Protein AF-A0A4R8G142-F1 (afdb_monomer_lite)

Structure (mmCIF, N/CA/C/O backbone):
data_AF-A0A4R8G142-F1
#
_entry.id   AF-A0A4R8G142-F1
#
loop_
_atom_site.group_PDB
_atom_site.id
_atom_site.type_symbol
_atom_site.label_atom_id
_atom_site.label_alt_id
_atom_site.label_comp_id
_atom_site.label_asym_id
_atom_site.label_entity_id
_atom_site.label_seq_id
_atom_site.pdbx_PDB_ins_code
_atom_site.Cartn_x
_atom_site.Cartn_y
_atom_site.Cartn_z
_atom_site.occupancy
_atom_site.B_iso_or_equiv
_atom_site.auth_seq_id
_atom_site.auth_comp_id
_atom_site.auth_asym_id
_atom_site.auth_atom_id
_atom_site.pdbx_PDB_model_num
ATOM 1 N N . MET A 1 1 ? 11.083 -8.319 -4.537 1.00 69.38 1 MET A N 1
ATOM 2 C CA . MET A 1 1 ? 10.086 -9.040 -5.366 1.00 69.38 1 MET A CA 1
ATOM 3 C C . MET A 1 1 ? 9.162 -9.815 -4.436 1.00 69.38 1 MET A C 1
ATOM 5 O O . MET A 1 1 ? 9.667 -10.345 -3.455 1.00 69.38 1 MET A O 1
ATOM 9 N N . LEU A 1 2 ? 7.850 -9.867 -4.695 1.00 84.81 2 LEU A N 1
ATOM 10 C CA . LEU A 1 2 ? 6.887 -10.458 -3.750 1.00 84.81 2 LEU A CA 1
ATOM 11 C C . LEU A 1 2 ? 7.061 -11.973 -3.587 1.00 84.81 2 LEU A C 1
ATOM 13 O O . LEU A 1 2 ? 7.027 -12.722 -4.571 1.00 84.81 2 LEU A O 1
ATOM 17 N N . SER A 1 3 ? 7.145 -12.433 -2.340 1.00 88.25 3 SER A N 1
ATOM 18 C CA . SER A 1 3 ? 7.150 -13.858 -1.999 1.00 88.25 3 SER A CA 1
ATOM 19 C C . SER A 1 3 ? 5.847 -14.556 -2.420 1.00 88.25 3 SER A C 1
ATOM 21 O O . SER A 1 3 ? 4.801 -13.922 -2.583 1.00 88.25 3 SER A O 1
ATOM 23 N N . ARG A 1 4 ? 5.864 -15.893 -2.551 1.00 90.62 4 ARG A N 1
ATOM 24 C CA . ARG A 1 4 ? 4.637 -16.676 -2.825 1.00 90.62 4 ARG A CA 1
ATOM 25 C C . ARG A 1 4 ? 3.544 -16.424 -1.776 1.00 90.62 4 ARG A C 1
ATOM 27 O O . ARG A 1 4 ? 2.367 -16.394 -2.123 1.00 90.62 4 ARG A O 1
ATOM 34 N N . ALA A 1 5 ? 3.935 -16.212 -0.519 1.00 91.56 5 ALA A N 1
ATOM 35 C CA . ALA A 1 5 ? 3.016 -15.932 0.577 1.00 91.56 5 ALA A CA 1
ATOM 36 C C . ALA A 1 5 ? 2.388 -14.530 0.469 1.00 91.56 5 ALA A C 1
ATOM 38 O O . ALA A 1 5 ? 1.179 -14.399 0.642 1.00 91.56 5 ALA A O 1
ATOM 39 N N . GLU A 1 6 ? 3.157 -13.493 0.118 1.00 92.12 6 GLU A N 1
ATOM 40 C CA . GLU A 1 6 ? 2.606 -12.147 -0.129 1.00 92.12 6 GLU A CA 1
ATOM 41 C C . GLU A 1 6 ? 1.689 -12.140 -1.351 1.00 92.12 6 GLU A C 1
ATOM 43 O O . GLU A 1 6 ? 0.591 -11.592 -1.299 1.00 92.12 6 GLU A O 1
ATOM 48 N N . GLN A 1 7 ? 2.081 -12.817 -2.435 1.00 94.62 7 GLN A N 1
ATOM 49 C CA . GLN A 1 7 ? 1.240 -12.954 -3.625 1.00 94.62 7 GLN A CA 1
ATOM 50 C C . GLN A 1 7 ? -0.105 -13.633 -3.318 1.00 94.62 7 GLN A C 1
ATOM 52 O O . GLN A 1 7 ? -1.131 -13.215 -3.856 1.00 94.62 7 GLN A O 1
ATOM 57 N N . ALA A 1 8 ? -0.110 -14.643 -2.442 1.00 95.56 8 ALA A N 1
ATOM 58 C CA . ALA A 1 8 ? -1.332 -15.273 -1.947 1.00 95.56 8 ALA A CA 1
ATOM 59 C C . ALA A 1 8 ? -2.136 -14.337 -1.027 1.00 95.56 8 ALA A C 1
ATOM 61 O O . ALA A 1 8 ? -3.358 -14.286 -1.145 1.00 95.56 8 ALA A O 1
ATOM 62 N N . PHE A 1 9 ? -1.473 -13.563 -0.160 1.00 96.00 9 PHE A N 1
ATOM 63 C CA . PHE A 1 9 ? -2.122 -12.605 0.739 1.00 96.00 9 PHE A CA 1
ATOM 64 C C . PHE A 1 9 ? -2.827 -11.467 -0.015 1.00 96.00 9 PHE A C 1
ATOM 66 O O . PHE A 1 9 ? -4.000 -11.215 0.250 1.00 96.00 9 PHE A O 1
ATOM 73 N N . TYR A 1 10 ? -2.175 -10.827 -0.993 1.00 97.31 10 TYR A N 1
ATOM 74 C CA . TYR A 1 10 ? -2.801 -9.779 -1.815 1.00 97.31 10 TYR A CA 1
ATOM 75 C C . TYR A 1 10 ? -4.002 -10.303 -2.610 1.00 97.31 10 TYR A C 1
ATOM 77 O O . TYR A 1 10 ? -5.048 -9.659 -2.659 1.00 97.31 10 TYR A O 1
ATOM 85 N N . PHE A 1 11 ? -3.872 -11.495 -3.196 1.00 97.94 11 PHE A N 1
ATOM 86 C CA . PHE A 1 11 ? -4.966 -12.158 -3.902 1.00 97.94 11 PHE A CA 1
ATOM 87 C C . PHE A 1 11 ? -6.144 -12.485 -2.967 1.00 97.94 11 PHE A C 1
ATOM 89 O O . PHE A 1 11 ? -7.286 -12.162 -3.289 1.00 97.94 11 PHE A O 1
ATOM 96 N N . TRP A 1 12 ? -5.869 -13.059 -1.790 1.00 97.12 12 TRP A N 1
ATOM 97 C CA . TRP A 1 12 ? -6.876 -13.351 -0.766 1.00 97.12 12 TRP A CA 1
ATOM 98 C C . TRP A 1 12 ? -7.579 -12.081 -0.276 1.00 97.12 12 TRP A C 1
ATOM 100 O O . TRP A 1 12 ? -8.801 -12.046 -0.199 1.00 97.12 12 TRP A O 1
ATOM 110 N N . LEU A 1 13 ? -6.838 -11.005 -0.005 1.00 97.12 13 LEU A N 1
ATOM 111 C CA . LEU A 1 13 ? -7.411 -9.745 0.467 1.00 97.12 13 LEU A CA 1
ATOM 112 C C . LEU A 1 13 ? -8.390 -9.156 -0.568 1.00 97.12 13 LEU A C 1
ATOM 114 O O . LEU A 1 13 ? -9.490 -8.725 -0.228 1.00 97.12 13 LEU A O 1
ATOM 118 N N . ALA A 1 14 ? -8.035 -9.209 -1.851 1.00 98.12 14 ALA A N 1
ATOM 119 C CA . ALA A 1 14 ? -8.886 -8.716 -2.929 1.00 98.12 14 ALA A CA 1
ATOM 120 C C . ALA A 1 14 ? -10.066 -9.634 -3.311 1.00 98.12 14 ALA A C 1
ATOM 122 O O . ALA A 1 14 ? -10.991 -9.156 -3.970 1.00 98.12 14 ALA A O 1
ATOM 123 N N . ARG A 1 15 ? -10.043 -10.919 -2.925 1.00 98.25 15 ARG A N 1
ATOM 124 C CA . ARG A 1 15 ? -11.081 -11.914 -3.257 1.00 98.25 15 ARG A CA 1
ATOM 125 C C . ARG A 1 15 ? -12.012 -12.251 -2.087 1.00 98.25 15 ARG A C 1
ATOM 127 O O . ARG A 1 15 ? -13.217 -12.350 -2.272 1.00 98.25 15 ARG A O 1
ATOM 134 N N . ASP A 1 16 ? -11.449 -12.471 -0.901 1.00 97.31 16 ASP A N 1
ATOM 135 C CA . ASP A 1 16 ? -12.138 -13.001 0.283 1.00 97.31 16 ASP A CA 1
ATOM 136 C C . ASP A 1 16 ? -12.469 -11.919 1.332 1.00 97.31 16 ASP A C 1
ATOM 138 O O . ASP A 1 16 ? -13.326 -12.154 2.186 1.00 97.31 16 ASP A O 1
ATOM 142 N N . TRP A 1 17 ? -11.790 -10.761 1.311 1.00 96.56 17 TRP A N 1
ATOM 143 C CA . TRP A 1 17 ? -12.076 -9.632 2.215 1.00 96.56 17 TRP A CA 1
ATOM 144 C C . TRP A 1 17 ? -12.854 -8.502 1.530 1.00 96.56 17 TRP A C 1
ATOM 146 O O . TRP A 1 17 ? -13.814 -7.988 2.106 1.00 96.56 17 TRP A O 1
ATOM 156 N N . ALA A 1 18 ? -12.441 -8.097 0.324 1.00 97.06 18 ALA A N 1
ATOM 157 C CA . ALA A 1 18 ? -13.074 -7.005 -0.414 1.00 97.06 18 ALA A CA 1
ATOM 158 C C . ALA A 1 18 ? -14.548 -7.300 -0.741 1.00 97.06 18 ALA A C 1
ATOM 160 O O . ALA A 1 18 ? -14.879 -8.392 -1.208 1.00 97.06 18 ALA A O 1
ATOM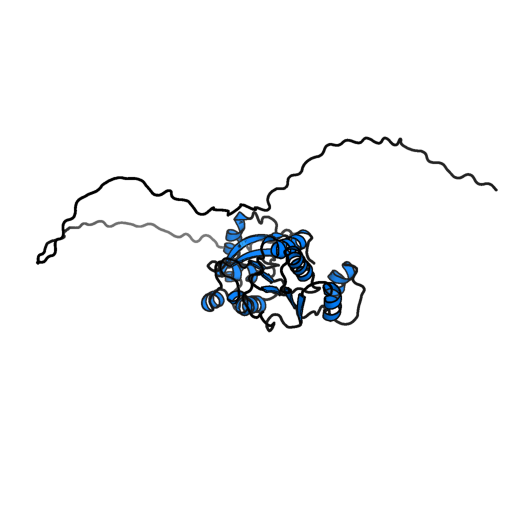 161 N N . ARG A 1 19 ? -15.423 -6.305 -0.563 1.00 95.75 19 ARG A N 1
ATOM 162 C CA . ARG A 1 19 ? -16.879 -6.399 -0.801 1.00 95.75 19 ARG A CA 1
ATOM 163 C C . ARG A 1 19 ? -17.356 -5.517 -1.966 1.00 95.75 19 ARG A C 1
ATOM 165 O O . ARG A 1 19 ? -18.540 -5.228 -2.074 1.00 95.75 19 ARG A O 1
ATOM 172 N N . ASP A 1 20 ? -16.406 -5.032 -2.766 1.00 95.12 20 ASP A N 1
ATOM 173 C CA . ASP A 1 20 ? -16.530 -3.933 -3.738 1.00 95.12 20 ASP A CA 1
ATOM 174 C C . ASP A 1 20 ? -17.175 -2.647 -3.183 1.00 95.12 20 ASP A C 1
ATOM 176 O O . ASP A 1 20 ? -17.783 -1.855 -3.907 1.00 95.12 20 ASP A O 1
ATOM 180 N N . ALA A 1 21 ? -17.021 -2.411 -1.878 1.00 95.00 21 ALA A N 1
ATOM 181 C CA . ALA A 1 21 ? -17.562 -1.236 -1.210 1.00 95.00 21 ALA A CA 1
ATOM 182 C C . ALA A 1 21 ? -16.746 0.018 -1.563 1.00 95.00 21 ALA A C 1
ATOM 184 O O . ALA A 1 21 ? -17.315 1.079 -1.826 1.00 95.00 21 ALA A O 1
ATOM 185 N N . GLY A 1 22 ? -15.419 -0.106 -1.668 1.00 95.06 22 GLY A N 1
ATOM 186 C CA . GLY A 1 22 ? -14.505 1.000 -1.980 1.00 95.06 22 GLY A CA 1
ATOM 187 C C . GLY A 1 22 ? -13.580 0.728 -3.166 1.00 95.06 22 GLY A C 1
ATOM 188 O O . GLY A 1 22 ? -13.772 -0.214 -3.935 1.00 95.06 22 GLY A O 1
ATOM 189 N N . ALA A 1 23 ? -12.571 1.579 -3.326 1.00 96.62 23 ALA A N 1
ATOM 190 C CA . ALA A 1 23 ? -11.453 1.354 -4.237 1.00 96.62 23 ALA A CA 1
ATOM 191 C C . ALA A 1 23 ? -10.412 0.396 -3.627 1.00 96.62 23 ALA A C 1
ATOM 193 O O . ALA A 1 23 ? -10.243 0.345 -2.405 1.00 96.62 23 ALA A O 1
ATOM 194 N N . ILE A 1 24 ? -9.667 -0.306 -4.485 1.00 97.75 24 ILE A N 1
ATOM 195 C CA . ILE A 1 24 ? -8.368 -0.889 -4.125 1.00 97.75 24 ILE A CA 1
ATOM 196 C C . ILE A 1 24 ? -7.280 0.004 -4.724 1.00 97.75 24 ILE A C 1
ATOM 198 O O . ILE A 1 24 ? -7.319 0.277 -5.925 1.00 97.75 24 ILE A O 1
ATOM 202 N N . VAL A 1 25 ? -6.334 0.443 -3.896 1.00 97.62 25 VAL A N 1
ATOM 203 C CA . VAL A 1 25 ? -5.223 1.329 -4.271 1.00 97.62 25 VAL A CA 1
ATOM 204 C C . VAL A 1 25 ? -3.895 0.684 -3.883 1.00 97.62 25 VAL A C 1
ATOM 206 O O . VAL A 1 25 ? -3.754 0.212 -2.756 1.00 97.62 25 VAL A O 1
ATOM 209 N N . ASP A 1 26 ? -2.935 0.687 -4.804 1.00 97.50 26 ASP A N 1
ATOM 210 C CA . ASP A 1 26 ? -1.629 0.039 -4.678 1.00 97.50 26 ASP A CA 1
ATOM 211 C C . ASP A 1 26 ? -0.501 1.048 -4.940 1.00 97.50 26 ASP A C 1
ATOM 213 O O . ASP A 1 26 ? -0.330 1.518 -6.064 1.00 97.50 26 ASP A O 1
ATOM 217 N N . LEU A 1 27 ? 0.221 1.433 -3.883 1.00 96.88 27 LEU A N 1
ATOM 218 C CA . LEU A 1 27 ? 1.197 2.525 -3.860 1.00 96.88 27 LEU A CA 1
ATOM 219 C C . LEU A 1 27 ? 2.636 1.988 -3.815 1.00 96.88 27 LEU A C 1
ATOM 221 O O . LEU A 1 27 ? 3.104 1.514 -2.775 1.00 96.88 27 LEU A O 1
ATOM 225 N N . GLY A 1 28 ? 3.361 2.135 -4.924 1.00 94.88 28 GLY A N 1
ATOM 226 C CA . GLY A 1 28 ? 4.715 1.600 -5.110 1.00 94.88 28 GLY A CA 1
ATOM 227 C C . GLY A 1 28 ? 4.705 0.249 -5.825 1.00 94.88 28 GLY A C 1
ATOM 228 O O . GLY A 1 28 ? 5.476 -0.643 -5.487 1.00 94.88 28 GLY A O 1
ATOM 229 N N . CYS A 1 29 ? 3.774 0.063 -6.765 1.00 94.62 29 CYS A N 1
ATOM 230 C CA . CYS A 1 29 ? 3.521 -1.230 -7.401 1.00 94.62 29 CYS A CA 1
ATOM 231 C C . CYS A 1 29 ? 4.646 -1.725 -8.338 1.00 94.62 29 CYS A C 1
ATOM 233 O O . CYS A 1 29 ? 4.613 -2.888 -8.763 1.00 94.62 29 CYS A O 1
ATOM 235 N N . PHE A 1 30 ? 5.643 -0.886 -8.652 1.00 95.19 30 PHE A N 1
ATOM 236 C CA . PHE A 1 30 ? 6.822 -1.201 -9.463 1.00 95.19 30 PHE A CA 1
ATOM 237 C C . PHE A 1 30 ? 6.445 -1.829 -10.821 1.00 95.19 30 PHE A C 1
ATOM 239 O O . PHE A 1 30 ? 5.896 -1.164 -11.693 1.00 95.19 30 PHE A O 1
ATOM 246 N N . ALA A 1 31 ? 6.700 -3.127 -11.006 1.00 95.12 31 ALA A N 1
ATOM 247 C CA . ALA A 1 31 ? 6.372 -3.886 -12.214 1.00 95.12 31 ALA A CA 1
ATOM 248 C C . ALA A 1 31 ? 4.921 -4.430 -12.235 1.00 95.12 31 ALA A C 1
ATOM 250 O O . ALA A 1 31 ? 4.580 -5.263 -13.077 1.00 95.12 31 ALA A O 1
ATOM 251 N N . GLY A 1 32 ? 4.069 -4.005 -11.296 1.00 95.50 32 GLY A N 1
ATOM 252 C CA . GLY A 1 32 ? 2.666 -4.415 -11.184 1.00 95.50 32 GLY A CA 1
ATOM 253 C C . GLY A 1 32 ? 2.433 -5.752 -10.470 1.00 95.50 32 GLY A C 1
ATOM 254 O O . GLY A 1 32 ? 1.376 -6.357 -10.641 1.00 95.50 32 GLY A O 1
ATOM 255 N N . GLY A 1 33 ? 3.398 -6.258 -9.695 1.00 95.25 33 GLY A N 1
ATOM 256 C CA . GLY A 1 33 ? 3.333 -7.601 -9.092 1.00 95.25 33 GLY A CA 1
ATOM 257 C C . GLY A 1 33 ? 2.225 -7.772 -8.041 1.00 95.25 33 GLY A C 1
ATOM 258 O O . GLY A 1 33 ? 1.495 -8.765 -8.066 1.00 95.25 33 GLY A O 1
ATOM 259 N N . SER A 1 34 ? 2.073 -6.793 -7.148 1.00 96.31 34 SER A N 1
ATOM 260 C CA . SER A 1 34 ? 0.974 -6.671 -6.174 1.00 96.31 34 SER A CA 1
ATOM 261 C C . SER A 1 34 ? -0.354 -6.440 -6.892 1.00 96.31 34 SER A C 1
ATOM 263 O O . SER A 1 34 ? -1.296 -7.224 -6.742 1.00 96.31 34 SER A O 1
ATOM 265 N N . THR A 1 35 ? -0.389 -5.437 -7.771 1.00 98.12 35 THR A N 1
ATOM 266 C CA . THR A 1 35 ? -1.530 -5.070 -8.619 1.00 98.12 35 THR A CA 1
ATOM 267 C C . THR A 1 35 ? -2.108 -6.271 -9.368 1.00 98.12 35 THR A C 1
ATOM 269 O O . THR A 1 35 ? -3.322 -6.473 -9.380 1.00 98.12 35 THR A O 1
ATOM 272 N N . ALA A 1 36 ? -1.258 -7.120 -9.953 1.00 97.69 36 ALA A N 1
ATOM 273 C CA . ALA A 1 36 ? -1.672 -8.311 -10.690 1.00 97.69 36 ALA A CA 1
ATOM 274 C C . ALA A 1 36 ? -2.414 -9.336 -9.820 1.00 97.69 36 ALA A C 1
ATOM 276 O O . ALA A 1 36 ? -3.285 -10.045 -10.330 1.00 97.69 36 ALA A O 1
ATOM 277 N N . ARG A 1 37 ? -2.079 -9.423 -8.526 1.00 98.00 37 ARG A N 1
ATOM 278 C CA . ARG A 1 37 ? -2.730 -10.310 -7.548 1.00 98.00 37 ARG A CA 1
ATOM 279 C C . ARG A 1 37 ? -4.011 -9.691 -7.000 1.00 98.00 37 ARG A C 1
ATOM 281 O O . ARG A 1 37 ? -5.016 -10.393 -6.928 1.00 98.00 37 ARG A O 1
ATOM 288 N N . LEU A 1 38 ? -4.004 -8.388 -6.718 1.00 98.44 38 LEU A N 1
ATOM 289 C CA . LEU A 1 38 ? -5.194 -7.629 -6.322 1.00 98.44 38 LEU A CA 1
ATOM 290 C C . LEU A 1 38 ? -6.280 -7.675 -7.416 1.00 98.44 38 LEU A C 1
ATOM 292 O O . LEU A 1 38 ? -7.426 -8.028 -7.147 1.00 98.44 38 LEU A O 1
ATOM 296 N N . ALA A 1 39 ? -5.926 -7.387 -8.669 1.00 98.19 39 ALA A N 1
ATOM 297 C CA . ALA A 1 39 ? -6.882 -7.358 -9.777 1.00 98.19 39 ALA A CA 1
ATOM 298 C C . ALA A 1 39 ? -7.414 -8.757 -10.135 1.00 98.19 39 ALA A C 1
ATOM 300 O O . ALA A 1 39 ? -8.590 -8.901 -10.460 1.00 98.19 39 ALA A O 1
ATOM 301 N N . GLU A 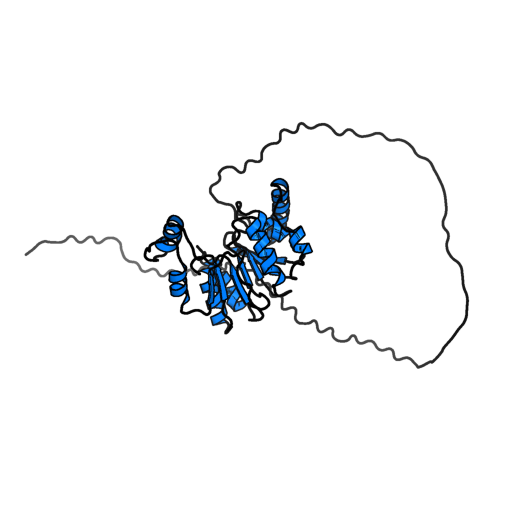1 40 ? -6.584 -9.800 -10.026 1.00 97.94 40 GLU A N 1
ATOM 302 C CA . GLU A 1 40 ? -7.027 -11.191 -10.203 1.00 97.94 40 GLU A CA 1
ATOM 303 C C . GLU A 1 40 ? -7.933 -11.665 -9.053 1.00 97.94 40 GLU A C 1
ATOM 305 O O . GLU A 1 40 ? -8.905 -12.377 -9.300 1.00 97.94 40 GLU A O 1
ATOM 310 N N . GLY A 1 41 ? -7.672 -11.234 -7.813 1.00 98.19 41 GLY A N 1
ATOM 311 C CA . GLY A 1 41 ? -8.545 -11.512 -6.669 1.00 98.19 41 GLY A CA 1
ATOM 312 C C . GLY A 1 41 ? -9.933 -10.894 -6.843 1.00 98.19 41 GLY A C 1
ATOM 313 O O . GLY A 1 41 ? -10.934 -11.607 -6.762 1.00 98.19 41 GLY A O 1
ATOM 314 N N . ARG A 1 42 ? -9.989 -9.604 -7.209 1.00 97.00 42 ARG A N 1
ATOM 315 C CA . ARG A 1 42 ? -11.242 -8.909 -7.563 1.00 97.00 42 ARG A CA 1
ATOM 316 C C . ARG A 1 42 ? -11.997 -9.629 -8.682 1.00 97.00 42 ARG A C 1
ATOM 318 O O . ARG A 1 42 ? -13.183 -9.910 -8.533 1.00 97.00 42 ARG A O 1
ATOM 325 N N . ARG A 1 43 ? -11.299 -10.000 -9.765 1.00 96.75 43 ARG A N 1
ATOM 326 C CA . ARG A 1 43 ? -11.879 -10.723 -10.909 1.00 96.75 43 ARG A CA 1
ATOM 327 C C . ARG A 1 43 ? -12.507 -12.060 -10.502 1.00 96.75 43 ARG A C 1
ATOM 329 O O . ARG A 1 43 ? -13.566 -12.400 -11.017 1.00 96.75 43 ARG A O 1
ATOM 336 N N . GLN A 1 44 ? -11.889 -12.813 -9.588 1.00 97.75 44 GLN A N 1
ATOM 337 C CA . GLN A 1 44 ? -12.458 -14.078 -9.101 1.00 97.75 44 GLN A CA 1
ATOM 338 C C . GLN A 1 44 ? -13.628 -13.905 -8.123 1.00 97.75 44 GLN A C 1
ATOM 340 O O . GLN A 1 44 ? -14.442 -14.815 -8.008 1.00 97.75 44 GLN A O 1
ATOM 345 N N . ALA A 1 45 ? -13.740 -12.758 -7.450 1.00 97.56 45 ALA A N 1
ATOM 346 C CA . ALA A 1 45 ? -14.898 -12.419 -6.621 1.00 97.56 45 ALA A CA 1
ATOM 347 C C . ALA A 1 45 ? -16.084 -11.828 -7.416 1.00 97.56 45 ALA A C 1
ATOM 349 O O . ALA A 1 45 ? -17.156 -11.638 -6.851 1.00 97.56 45 ALA A O 1
ATOM 350 N N . GLY A 1 46 ? -15.909 -11.547 -8.716 1.00 97.06 46 GLY A N 1
ATOM 351 C CA . GLY A 1 46 ? -16.912 -10.881 -9.559 1.00 97.06 46 GLY A CA 1
ATOM 352 C C . GLY A 1 46 ? -16.913 -9.348 -9.459 1.00 97.06 46 GLY A C 1
ATOM 353 O O . GLY A 1 46 ? -17.791 -8.694 -10.020 1.00 97.06 46 GLY A O 1
ATOM 354 N N . HIS A 1 47 ? -15.929 -8.758 -8.774 1.00 95.69 47 HIS A N 1
ATOM 355 C CA . HIS A 1 47 ? -15.865 -7.319 -8.499 1.00 95.69 47 HIS A CA 1
ATOM 356 C C . HIS A 1 47 ? -15.415 -6.528 -9.733 1.00 95.69 47 HIS A C 1
ATOM 358 O O . HIS A 1 47 ? -14.362 -6.806 -10.312 1.00 95.69 47 HIS A O 1
ATOM 364 N N . CYS A 1 48 ? -16.189 -5.513 -10.127 1.00 87.06 48 CYS A N 1
ATOM 365 C CA . CYS A 1 48 ? -16.088 -4.904 -11.462 1.00 87.06 48 CYS A CA 1
ATOM 366 C C . CYS A 1 48 ? -15.151 -3.686 -11.545 1.00 87.06 48 CYS A C 1
ATOM 368 O O . CYS A 1 48 ? -14.574 -3.431 -12.601 1.00 87.06 48 CYS A O 1
ATOM 370 N N . ARG A 1 49 ? -14.971 -2.922 -10.457 1.00 92.75 49 ARG A N 1
ATOM 371 C CA . ARG A 1 49 ? -14.058 -1.752 -10.451 1.00 92.75 49 ARG A CA 1
ATOM 372 C C . ARG A 1 49 ? -12.589 -2.178 -10.682 1.00 92.75 49 ARG A C 1
ATOM 374 O O . ARG A 1 49 ? -12.209 -3.262 -10.226 1.00 92.75 49 ARG A O 1
ATOM 381 N N . PRO A 1 50 ? -11.743 -1.354 -11.325 1.00 95.12 50 PRO A N 1
ATOM 382 C CA . PRO A 1 50 ? -10.315 -1.637 -11.462 1.00 95.12 50 PRO A CA 1
ATOM 383 C C . PRO A 1 50 ? -9.540 -1.447 -10.149 1.00 95.12 50 PRO A C 1
ATOM 385 O O . PRO A 1 50 ? -10.011 -0.794 -9.217 1.00 95.12 50 PRO A O 1
ATOM 388 N N . VAL A 1 51 ? -8.322 -1.991 -10.094 1.00 97.12 51 VAL A N 1
ATOM 389 C CA . VAL A 1 51 ? -7.310 -1.599 -9.094 1.00 97.12 51 VAL A CA 1
ATOM 390 C C . VAL A 1 51 ? -6.620 -0.320 -9.562 1.00 97.12 51 VAL A C 1
ATOM 392 O O . VAL A 1 51 ? -6.177 -0.254 -10.709 1.00 97.12 51 VAL A O 1
ATOM 395 N N . LEU A 1 52 ? -6.500 0.677 -8.687 1.00 96.25 52 LEU A N 1
ATOM 396 C CA . LEU A 1 52 ? -5.692 1.869 -8.934 1.00 96.25 52 LEU A CA 1
ATOM 397 C C . LEU A 1 52 ? -4.241 1.570 -8.539 1.00 96.25 52 LEU A C 1
ATOM 399 O O . LEU A 1 52 ? -3.978 1.258 -7.380 1.00 96.25 52 LEU A O 1
ATOM 403 N N . ALA A 1 53 ? -3.315 1.633 -9.488 1.00 96.31 53 ALA A N 1
ATOM 404 C CA . ALA A 1 53 ? -1.917 1.267 -9.286 1.00 96.31 53 ALA A CA 1
ATOM 405 C C . ALA A 1 53 ? -1.015 2.474 -9.552 1.00 96.31 53 ALA A C 1
ATOM 407 O O . ALA A 1 53 ? -0.880 2.924 -10.693 1.00 96.31 53 ALA A O 1
ATOM 408 N N . CYS A 1 54 ? -0.431 3.006 -8.482 1.00 95.50 54 CYS A N 1
ATOM 409 C CA . CYS A 1 54 ? 0.348 4.235 -8.487 1.00 95.50 54 CYS A CA 1
ATOM 410 C C . CYS A 1 54 ? 1.833 3.912 -8.325 1.00 95.50 54 CYS A C 1
ATOM 412 O O . CYS A 1 54 ? 2.240 3.236 -7.375 1.00 95.50 54 CYS A O 1
ATOM 414 N N . ASP A 1 55 ? 2.641 4.423 -9.243 1.00 95.19 55 ASP A N 1
ATOM 415 C CA . ASP A 1 55 ? 4.098 4.372 -9.201 1.00 95.19 55 ASP A CA 1
ATOM 416 C C . ASP A 1 55 ? 4.648 5.474 -10.115 1.00 95.19 55 ASP A C 1
ATOM 418 O O . ASP A 1 55 ? 3.944 5.965 -10.997 1.00 95.19 55 ASP A O 1
ATOM 422 N N . ARG A 1 56 ? 5.927 5.820 -9.970 1.00 94.12 56 ARG A N 1
ATOM 423 C CA . ARG A 1 56 ? 6.619 6.613 -10.996 1.00 94.12 56 ARG A CA 1
ATOM 424 C C . ARG A 1 56 ? 6.883 5.788 -12.260 1.00 94.12 56 ARG A C 1
ATOM 426 O O . ARG A 1 56 ? 7.164 6.361 -13.305 1.00 94.12 56 ARG A O 1
ATOM 433 N N . PHE A 1 57 ? 6.825 4.457 -12.153 1.00 95.19 57 PHE A N 1
ATOM 434 C CA . PHE A 1 57 ? 7.184 3.485 -13.186 1.00 95.19 57 PHE A CA 1
ATOM 435 C C . PHE A 1 57 ? 8.591 3.729 -13.745 1.00 95.19 57 PHE A C 1
ATOM 437 O O . PHE A 1 57 ? 8.825 3.606 -14.940 1.00 95.19 57 PHE A O 1
ATOM 444 N N . THR A 1 58 ? 9.547 4.053 -12.871 1.00 94.38 58 THR A N 1
ATOM 445 C CA . THR A 1 58 ? 10.956 4.263 -13.235 1.00 94.38 58 THR A CA 1
ATOM 446 C C . THR A 1 58 ? 11.872 3.394 -12.387 1.00 94.38 58 THR A C 1
ATOM 448 O O . THR A 1 58 ? 11.747 3.413 -11.162 1.00 94.38 58 THR A O 1
ATOM 451 N N . ALA A 1 59 ? 12.833 2.701 -13.001 1.00 93.31 59 ALA A N 1
ATOM 452 C CA . ALA A 1 59 ? 13.819 1.895 -12.281 1.00 93.31 59 ALA A CA 1
ATOM 453 C C . ALA A 1 59 ? 15.240 2.031 -12.860 1.00 93.31 59 ALA A C 1
ATOM 455 O O . ALA A 1 59 ? 15.411 1.947 -14.081 1.00 93.31 59 ALA A O 1
ATOM 456 N N . PRO A 1 60 ? 16.270 2.202 -12.011 1.00 92.62 60 PRO A N 1
ATOM 457 C CA . PRO A 1 60 ? 17.657 2.278 -12.457 1.00 92.62 60 PRO A CA 1
ATOM 458 C C . PRO A 1 60 ? 18.187 0.892 -12.892 1.00 92.62 60 PRO A C 1
ATOM 460 O O . PRO A 1 60 ? 17.606 -0.136 -12.516 1.00 92.62 60 PRO A O 1
ATOM 463 N N . PRO A 1 61 ? 19.249 0.825 -13.721 1.00 91.00 61 PRO A N 1
ATOM 464 C CA . PRO A 1 61 ? 19.691 -0.411 -14.376 1.00 91.00 61 PRO A CA 1
ATOM 465 C C . PRO A 1 61 ? 19.963 -1.582 -13.424 1.00 91.00 61 PRO A C 1
ATOM 467 O O . PRO A 1 61 ? 19.578 -2.712 -13.721 1.00 91.00 61 PRO A O 1
ATOM 470 N N . GLU A 1 62 ? 20.561 -1.326 -12.263 1.00 91.94 62 GLU A N 1
ATOM 471 C CA . GLU A 1 62 ? 20.900 -2.336 -11.261 1.00 91.94 62 GLU A CA 1
ATOM 472 C C . GLU A 1 62 ? 19.659 -2.980 -10.625 1.00 91.94 62 GLU A C 1
ATOM 474 O O . GLU A 1 62 ? 19.625 -4.198 -10.446 1.00 91.94 62 GLU A O 1
ATOM 479 N N . VAL A 1 63 ? 18.595 -2.207 -10.380 1.00 91.44 63 VAL A N 1
ATOM 480 C CA . VAL A 1 63 ? 17.308 -2.738 -9.895 1.00 91.44 63 VAL A CA 1
ATOM 481 C C . VAL A 1 63 ? 16.617 -3.552 -10.992 1.00 91.44 63 VAL A C 1
ATOM 483 O O . VAL A 1 63 ? 16.042 -4.606 -10.712 1.00 91.44 63 VAL A O 1
ATOM 486 N N . ARG A 1 64 ? 16.703 -3.116 -12.256 1.00 92.50 64 ARG A N 1
ATOM 487 C CA . ARG A 1 64 ? 16.145 -3.866 -13.395 1.00 92.50 64 ARG A CA 1
ATOM 488 C C . ARG A 1 64 ? 16.871 -5.202 -13.592 1.00 92.50 64 ARG A C 1
ATOM 490 O O . ARG A 1 64 ? 16.203 -6.225 -13.729 1.00 92.50 64 ARG A O 1
ATOM 497 N N . ALA A 1 65 ? 18.198 -5.229 -13.481 1.00 90.88 65 ALA A N 1
ATOM 498 C CA . ALA A 1 65 ? 18.981 -6.463 -13.511 1.00 90.88 65 ALA A CA 1
ATOM 499 C C . ALA A 1 65 ? 18.627 -7.418 -12.354 1.00 90.88 65 ALA A C 1
ATOM 501 O O . ALA A 1 65 ? 18.335 -8.590 -12.591 1.00 90.88 65 ALA A O 1
ATOM 502 N N . GLN A 1 66 ? 18.586 -6.913 -11.116 1.00 90.75 66 GLN A N 1
ATOM 503 C CA . GLN A 1 66 ? 18.328 -7.720 -9.915 1.00 90.75 66 GLN A CA 1
ATOM 504 C C . GLN A 1 66 ? 16.889 -8.248 -9.796 1.00 90.75 66 GLN A C 1
ATOM 506 O O . GLN A 1 66 ? 16.677 -9.254 -9.123 1.00 90.75 66 GLN A O 1
ATOM 511 N N . VAL A 1 67 ? 15.895 -7.566 -10.384 1.00 90.81 67 VAL A N 1
ATOM 512 C CA . VAL A 1 67 ? 14.467 -7.856 -10.134 1.00 90.81 67 VAL A CA 1
ATOM 513 C C . VAL A 1 67 ? 13.681 -8.231 -11.390 1.00 90.81 67 VAL A C 1
ATOM 515 O O . VAL A 1 67 ? 12.754 -9.029 -11.290 1.00 90.81 67 VAL A O 1
ATOM 518 N N . LEU A 1 68 ? 14.008 -7.669 -12.559 1.00 93.19 68 LEU A N 1
ATOM 519 C CA . LEU A 1 68 ? 13.285 -7.946 -13.807 1.00 93.19 68 LEU A CA 1
ATOM 520 C C . LEU A 1 68 ? 13.999 -9.018 -14.630 1.00 93.19 68 LEU A C 1
ATOM 522 O O . LEU A 1 68 ? 13.378 -10.001 -15.023 1.00 93.19 68 LEU A O 1
ATOM 526 N N . TYR A 1 69 ? 15.301 -8.854 -14.867 1.00 93.50 69 TYR A N 1
ATOM 527 C CA . TYR A 1 69 ? 16.051 -9.763 -15.744 1.00 93.50 69 TYR A CA 1
ATOM 528 C C . TYR A 1 69 ? 16.292 -11.116 -15.057 1.00 93.50 69 TYR A C 1
ATOM 530 O O . TYR A 1 69 ? 16.181 -12.159 -15.691 1.00 93.50 69 TYR A O 1
ATOM 538 N N . ALA A 1 70 ? 16.477 -11.111 -13.732 1.00 90.19 70 ALA A N 1
ATOM 539 C CA . ALA A 1 70 ? 16.442 -12.306 -12.879 1.00 90.19 70 ALA A CA 1
ATOM 540 C C . ALA A 1 70 ? 15.038 -12.950 -12.726 1.00 90.19 70 ALA A C 1
ATOM 542 O O . ALA A 1 70 ? 14.886 -13.926 -11.992 1.00 90.19 70 ALA A O 1
ATOM 543 N N . ALA A 1 71 ? 14.013 -12.398 -13.384 1.00 89.06 71 ALA A N 1
ATOM 544 C CA . ALA A 1 71 ? 12.646 -12.918 -13.457 1.00 89.06 71 ALA A CA 1
ATOM 545 C C . ALA A 1 71 ? 12.184 -13.080 -14.924 1.00 89.06 71 ALA A C 1
ATOM 547 O O . ALA A 1 71 ? 11.011 -12.874 -15.242 1.00 89.06 71 ALA A O 1
ATOM 548 N N . ASP A 1 72 ? 13.132 -13.403 -15.812 1.00 92.25 72 ASP A N 1
ATOM 549 C CA . ASP A 1 72 ? 12.946 -13.710 -17.239 1.00 92.25 72 ASP A CA 1
ATOM 550 C C . ASP A 1 72 ? 12.309 -12.587 -18.088 1.00 92.25 72 ASP A C 1
ATOM 552 O O . ASP A 1 72 ? 11.861 -12.807 -19.217 1.00 92.25 72 ASP A O 1
ATOM 556 N N . ILE A 1 73 ? 12.306 -11.342 -17.594 1.00 92.62 73 ILE A N 1
ATOM 557 C CA . ILE A 1 73 ? 11.983 -10.174 -18.418 1.00 92.62 73 ILE A CA 1
ATOM 558 C C . ILE A 1 73 ? 13.198 -9.840 -19.287 1.00 92.62 73 ILE A C 1
ATOM 560 O O . ILE A 1 73 ? 14.247 -9.457 -18.774 1.00 92.62 73 ILE A O 1
ATOM 564 N N . ALA A 1 74 ? 13.037 -9.938 -20.609 1.00 93.06 74 ALA A N 1
ATOM 565 C CA . ALA A 1 74 ? 14.072 -9.565 -21.572 1.00 93.06 74 ALA A CA 1
ATOM 566 C C . ALA A 1 74 ? 14.603 -8.129 -21.327 1.00 93.06 74 ALA A C 1
ATOM 568 O O . ALA A 1 74 ? 13.785 -7.230 -21.098 1.00 93.06 74 ALA A O 1
ATOM 569 N N . PRO A 1 75 ? 15.931 -7.893 -21.399 1.00 93.50 75 PRO A N 1
ATOM 570 C CA . PRO A 1 75 ? 16.522 -6.568 -21.228 1.00 93.50 75 PRO A CA 1
ATOM 571 C C . PRO A 1 75 ? 15.994 -5.500 -22.192 1.00 93.50 75 PRO A C 1
ATOM 573 O O . PRO A 1 75 ? 15.590 -5.792 -23.316 1.00 93.50 75 PRO A O 1
ATOM 576 N N . PHE A 1 76 ? 16.015 -4.247 -21.736 1.00 91.62 76 PHE A N 1
ATOM 577 C CA . PHE A 1 76 ? 15.580 -3.075 -22.498 1.00 91.62 76 PHE A CA 1
ATOM 578 C C . PHE A 1 76 ? 16.344 -1.816 -22.064 1.00 91.62 76 PHE A C 1
ATOM 580 O O . PHE A 1 76 ? 16.919 -1.769 -20.973 1.00 91.62 76 PHE A O 1
ATOM 587 N N . GLU A 1 77 ? 16.324 -0.782 -22.901 1.00 89.38 77 GLU A N 1
ATOM 588 C CA . GLU A 1 77 ? 17.029 0.479 -22.650 1.00 89.38 77 GLU A CA 1
ATOM 589 C C . GLU A 1 77 ? 16.234 1.492 -21.816 1.00 89.38 77 GLU A C 1
ATOM 591 O O . GLU A 1 77 ? 15.021 1.374 -21.635 1.00 89.38 77 GLU A O 1
ATOM 596 N N . GLY A 1 78 ? 16.938 2.502 -21.295 1.00 89.38 78 GLY A N 1
ATOM 597 C CA . GLY A 1 78 ? 16.354 3.577 -20.487 1.00 89.38 78 GLY A CA 1
ATOM 598 C C . GLY A 1 78 ? 15.972 3.154 -19.063 1.00 89.38 78 GLY A C 1
ATOM 599 O O . GLY A 1 78 ? 16.555 2.236 -18.488 1.00 89.38 78 GLY A O 1
ATOM 600 N N . THR A 1 79 ? 15.012 3.862 -18.461 1.00 90.31 79 THR A N 1
ATOM 601 C CA . THR A 1 79 ? 14.535 3.610 -17.084 1.00 90.31 79 THR A CA 1
ATOM 602 C C . THR A 1 79 ? 13.015 3.468 -16.961 1.00 90.31 79 THR A C 1
ATOM 604 O O . THR A 1 79 ? 12.553 3.080 -15.887 1.00 90.31 79 THR A O 1
ATOM 607 N N . ASP A 1 80 ? 12.240 3.742 -18.021 1.00 94.62 80 ASP A N 1
ATOM 608 C CA . ASP A 1 80 ? 10.777 3.589 -18.025 1.00 94.62 80 ASP A CA 1
ATOM 609 C C . ASP A 1 80 ? 10.355 2.125 -17.866 1.00 94.62 80 ASP A C 1
ATOM 611 O O . ASP A 1 80 ? 10.857 1.231 -18.546 1.00 94.62 80 ASP A O 1
ATOM 615 N N . LEU A 1 81 ? 9.379 1.892 -16.996 1.00 95.88 81 LEU A N 1
ATOM 616 C CA . LEU A 1 81 ? 8.669 0.630 -16.844 1.00 95.88 81 LEU A CA 1
ATOM 617 C C . LEU A 1 81 ? 7.231 0.711 -17.363 1.00 95.88 81 LEU A C 1
ATOM 619 O O . LEU A 1 81 ? 6.590 -0.333 -17.476 1.00 95.88 81 LEU A O 1
ATOM 623 N N . LEU A 1 82 ? 6.680 1.890 -17.663 1.00 95.69 82 LEU A N 1
ATOM 624 C CA . LEU A 1 82 ? 5.255 2.055 -17.955 1.00 95.69 82 LEU A CA 1
ATOM 625 C C . LEU A 1 82 ? 4.823 1.256 -19.193 1.00 95.69 82 LEU A C 1
ATOM 627 O O . LEU A 1 82 ? 3.754 0.637 -19.183 1.00 95.69 82 LEU A O 1
ATOM 631 N N . ALA A 1 83 ? 5.658 1.198 -20.235 1.00 94.94 83 ALA A N 1
ATOM 632 C CA . ALA A 1 83 ? 5.409 0.343 -21.400 1.00 94.94 83 ALA A CA 1
ATOM 633 C C . ALA A 1 83 ? 5.402 -1.160 -21.039 1.00 94.94 83 ALA A C 1
ATOM 635 O O . ALA A 1 83 ? 4.515 -1.909 -21.465 1.00 94.94 83 ALA A O 1
ATOM 636 N N . LEU A 1 84 ? 6.347 -1.600 -20.201 1.00 95.62 84 LEU A N 1
ATOM 637 C CA . LEU A 1 84 ? 6.435 -2.978 -19.708 1.00 95.62 84 LEU A CA 1
ATOM 638 C C . LEU A 1 84 ? 5.230 -3.343 -18.827 1.00 95.62 84 LEU A C 1
ATOM 640 O O . LEU A 1 84 ? 4.626 -4.397 -19.024 1.00 95.62 84 LEU A O 1
ATOM 644 N N . VAL A 1 85 ? 4.849 -2.477 -17.888 1.00 97.12 85 VAL A N 1
ATOM 645 C CA . VAL A 1 85 ? 3.741 -2.699 -16.947 1.00 97.12 85 VAL A CA 1
ATOM 646 C C . VAL A 1 85 ? 2.402 -2.747 -17.671 1.00 97.12 85 VAL A C 1
ATOM 648 O O . VAL A 1 85 ? 1.612 -3.657 -17.414 1.00 97.12 85 VAL A O 1
ATOM 651 N N . ARG A 1 86 ? 2.172 -1.858 -18.649 1.00 97.25 86 ARG A N 1
ATOM 652 C CA . ARG A 1 86 ? 1.007 -1.941 -19.547 1.00 97.25 86 ARG A CA 1
ATOM 653 C C . ARG A 1 86 ? 0.916 -3.318 -20.210 1.00 97.25 86 ARG A C 1
ATOM 655 O O . ARG A 1 86 ? -0.148 -3.927 -20.171 1.00 97.25 86 ARG A O 1
ATOM 662 N N . ARG A 1 87 ? 2.026 -3.858 -20.732 1.00 96.25 87 ARG A N 1
ATOM 663 C CA . ARG A 1 87 ? 2.076 -5.209 -21.327 1.00 96.25 87 ARG A CA 1
ATOM 664 C C . ARG A 1 87 ? 1.809 -6.323 -20.302 1.00 96.25 87 ARG A C 1
ATOM 666 O O . ARG A 1 87 ? 1.023 -7.223 -20.586 1.00 96.25 87 ARG A O 1
ATOM 673 N N . LEU A 1 88 ? 2.419 -6.265 -19.116 1.00 95.62 88 LEU A N 1
ATOM 674 C CA . LEU A 1 88 ? 2.258 -7.275 -18.054 1.00 95.62 88 LEU A CA 1
ATOM 675 C C . LEU A 1 88 ? 0.839 -7.305 -17.452 1.00 95.62 88 LEU A C 1
ATOM 677 O O . LEU A 1 88 ? 0.382 -8.357 -16.987 1.00 95.62 88 LEU A O 1
ATOM 681 N N . LEU A 1 89 ? 0.135 -6.169 -17.460 1.00 96.75 89 LEU A N 1
ATOM 682 C CA . LEU A 1 89 ? -1.195 -6.008 -16.867 1.00 96.75 89 LEU A CA 1
ATOM 683 C C . LEU A 1 89 ? -2.347 -5.937 -17.882 1.00 96.75 89 LEU A C 1
ATOM 685 O O . LEU A 1 89 ? -3.495 -5.978 -17.451 1.00 96.75 89 LEU A O 1
ATOM 689 N N . ALA A 1 90 ? -2.080 -5.939 -19.194 1.00 95.00 90 ALA A N 1
ATOM 690 C CA . ALA A 1 90 ? -3.056 -5.729 -20.280 1.00 95.00 90 ALA A CA 1
ATOM 691 C C . ALA A 1 90 ? -4.352 -6.569 -20.225 1.00 95.00 90 ALA A C 1
ATOM 693 O O . ALA A 1 90 ? -5.355 -6.193 -20.823 1.00 95.00 90 ALA A O 1
ATOM 694 N N . ARG A 1 91 ? -4.349 -7.717 -19.532 1.00 91.38 91 ARG A N 1
ATOM 695 C CA . ARG A 1 91 ? -5.513 -8.613 -19.370 1.00 91.38 91 ARG A CA 1
ATOM 696 C C . ARG A 1 91 ? -6.228 -8.471 -18.014 1.00 91.38 91 ARG A C 1
ATOM 698 O O . ARG A 1 91 ? -6.953 -9.383 -17.622 1.00 91.38 91 ARG A O 1
ATOM 705 N N . ARG A 1 92 ? -5.990 -7.392 -17.259 1.00 94.44 92 ARG A N 1
ATOM 706 C CA . ARG A 1 92 ? -6.534 -7.171 -15.904 1.00 94.44 92 ARG A CA 1
ATOM 707 C C . ARG A 1 92 ? -7.204 -5.795 -15.782 1.00 94.44 92 ARG A C 1
ATOM 709 O O . ARG A 1 92 ? -6.709 -4.843 -16.378 1.00 94.44 92 ARG A O 1
ATOM 716 N N . PRO A 1 93 ? -8.276 -5.656 -14.977 1.00 94.12 93 PRO A N 1
ATOM 717 C CA . PRO A 1 93 ? -8.905 -4.364 -14.716 1.00 94.12 93 PRO A CA 1
ATOM 718 C C . PRO A 1 93 ? -8.012 -3.525 -13.786 1.00 94.12 93 PRO A C 1
ATOM 720 O O . PRO A 1 93 ? -8.039 -3.675 -12.562 1.00 94.12 93 PRO A O 1
ATOM 723 N N . VAL A 1 94 ? -7.181 -2.667 -14.377 1.00 96.62 94 VAL A N 1
ATOM 724 C CA . VAL A 1 94 ? -6.196 -1.826 -13.681 1.00 96.62 94 VAL A CA 1
ATOM 725 C C . VAL A 1 94 ? -6.174 -0.427 -14.292 1.00 96.62 94 VAL A C 1
ATOM 727 O O . VAL A 1 94 ? -6.116 -0.285 -15.512 1.00 96.62 94 VAL A O 1
ATOM 730 N N . THR A 1 95 ? -6.137 0.595 -13.440 1.00 95.31 95 THR A N 1
ATOM 731 C CA . THR A 1 95 ? -5.857 1.985 -13.815 1.00 95.31 95 THR A CA 1
ATOM 732 C C . THR A 1 95 ? -4.457 2.345 -13.323 1.00 95.31 95 THR A C 1
ATOM 734 O O . THR A 1 95 ? -4.212 2.339 -12.119 1.00 95.31 95 THR A O 1
ATOM 737 N N . LEU A 1 96 ? -3.536 2.642 -14.244 1.00 95.56 96 LEU A N 1
ATOM 738 C CA . LEU A 1 96 ? -2.165 3.052 -13.916 1.00 95.56 96 LEU A CA 1
ATOM 739 C C . LEU A 1 96 ? -2.100 4.566 -13.687 1.00 95.56 96 LEU A C 1
ATOM 741 O O . LEU A 1 96 ? -2.598 5.325 -14.518 1.00 95.56 96 LEU A O 1
ATOM 745 N N . VAL A 1 97 ? -1.442 4.993 -12.609 1.00 94.00 97 VAL A N 1
ATOM 746 C CA . VAL A 1 97 ? -1.190 6.405 -12.275 1.00 94.00 97 VAL A CA 1
ATOM 747 C C . VAL A 1 97 ? 0.327 6.646 -12.287 1.00 94.00 97 VAL A C 1
ATOM 749 O O . VAL A 1 97 ? 0.980 6.336 -11.290 1.00 94.00 97 VAL A O 1
ATOM 752 N N . PRO A 1 98 ? 0.900 7.114 -13.416 1.00 92.00 98 PRO A N 1
ATOM 753 C CA . PRO A 1 98 ? 2.331 7.380 -13.557 1.00 92.00 98 PRO A CA 1
ATOM 754 C C . PRO A 1 98 ? 2.692 8.752 -12.970 1.00 92.00 98 PRO A C 1
ATOM 756 O O . PRO A 1 98 ? 2.696 9.755 -13.680 1.00 92.00 98 PRO A O 1
ATOM 759 N N . ASP A 1 99 ? 2.944 8.798 -11.664 1.00 85.50 99 ASP A N 1
ATOM 760 C CA . ASP A 1 99 ? 3.110 10.037 -10.890 1.00 85.50 99 ASP A CA 1
ATOM 761 C C . ASP A 1 99 ? 4.000 9.795 -9.654 1.00 85.50 99 ASP A C 1
ATOM 763 O O . ASP A 1 99 ? 4.212 8.653 -9.229 1.00 85.50 99 ASP A O 1
ATOM 767 N N . GLU A 1 100 ? 4.512 10.853 -9.023 1.00 83.62 100 GLU A N 1
ATOM 768 C CA . GLU A 1 100 ? 5.025 10.714 -7.662 1.00 83.62 100 GLU A CA 1
ATOM 769 C C . GLU A 1 100 ? 3.879 10.380 -6.707 1.00 83.62 100 GLU A C 1
ATOM 771 O O . GLU A 1 100 ? 2.827 11.007 -6.704 1.00 83.62 100 GLU A O 1
ATOM 776 N N . ILE A 1 101 ? 4.099 9.440 -5.792 1.00 82.62 101 ILE A N 1
ATOM 777 C CA . ILE A 1 101 ? 3.050 8.982 -4.864 1.00 82.62 101 ILE A CA 1
ATOM 778 C C . ILE A 1 101 ? 2.651 10.065 -3.831 1.00 82.62 101 ILE A C 1
ATOM 780 O O . ILE A 1 101 ? 1.645 9.936 -3.135 1.00 82.62 101 ILE A O 1
ATOM 784 N N . ARG A 1 102 ? 3.401 11.175 -3.782 1.00 71.75 102 ARG A N 1
ATOM 785 C CA . ARG A 1 102 ? 3.077 12.394 -3.024 1.00 71.75 102 ARG A CA 1
ATOM 786 C C . ARG A 1 102 ? 2.052 13.293 -3.740 1.00 71.75 102 ARG A C 1
ATOM 788 O O . ARG A 1 102 ? 1.283 13.958 -3.054 1.00 71.75 102 ARG A O 1
ATOM 795 N N . SER A 1 103 ? 2.025 13.294 -5.076 1.00 70.38 103 SER A N 1
ATOM 796 C CA . SER A 1 103 ? 1.045 13.995 -5.929 1.00 70.38 103 SER A CA 1
ATOM 797 C C . SER A 1 103 ? -0.093 13.091 -6.420 1.00 70.38 103 SER A C 1
ATOM 799 O O . SER A 1 103 ? -1.160 13.599 -6.765 1.00 70.38 103 SER A O 1
ATOM 801 N N . ALA A 1 104 ? 0.111 11.768 -6.402 1.00 72.31 104 ALA A N 1
ATOM 802 C CA . ALA A 1 104 ? -0.769 10.778 -7.012 1.00 72.31 104 ALA A CA 1
ATOM 803 C C . ALA A 1 104 ? -2.255 10.948 -6.656 1.00 72.31 104 ALA A C 1
ATOM 805 O O . ALA A 1 104 ? -2.673 10.920 -5.494 1.00 72.31 104 ALA A O 1
ATOM 806 N N . VAL A 1 105 ? -3.063 11.050 -7.712 1.00 72.12 105 VAL A N 1
ATOM 807 C CA . VAL A 1 105 ? -4.507 11.287 -7.650 1.00 72.12 105 VAL A CA 1
ATOM 808 C C . VAL A 1 105 ? -5.224 10.188 -6.858 1.00 72.12 105 VAL A C 1
ATOM 810 O O . VAL A 1 105 ? -5.114 8.996 -7.150 1.00 72.12 105 VAL A O 1
ATOM 813 N N . ARG A 1 106 ? -6.016 10.599 -5.862 1.00 77.88 106 ARG A N 1
ATOM 814 C CA . ARG A 1 106 ? -6.896 9.705 -5.097 1.00 77.88 106 ARG A CA 1
ATOM 815 C C . ARG A 1 106 ? -8.041 9.160 -5.963 1.00 77.88 106 ARG A C 1
ATOM 817 O O . ARG A 1 106 ? -8.558 9.890 -6.807 1.00 77.88 106 ARG A O 1
ATOM 824 N N . PRO A 1 107 ? -8.546 7.942 -5.691 1.00 77.12 107 PRO A N 1
ATOM 825 C CA . PRO A 1 107 ? -9.805 7.497 -6.279 1.00 77.12 107 PRO A CA 1
ATOM 826 C C . PRO A 1 107 ? -10.965 8.405 -5.838 1.00 77.12 107 PRO A C 1
ATOM 828 O O . PRO A 1 107 ? -11.020 8.856 -4.691 1.00 77.12 107 PRO A O 1
ATOM 831 N N . GLY A 1 108 ? -11.921 8.628 -6.743 1.00 73.50 108 GLY A N 1
ATOM 832 C CA . GLY A 1 108 ? -13.166 9.350 -6.469 1.00 73.50 108 GLY A CA 1
ATOM 833 C C . GLY A 1 108 ? -14.132 8.521 -5.621 1.00 73.50 108 GLY A C 1
ATOM 834 O O . GLY A 1 108 ? -15.098 7.970 -6.140 1.00 73.50 108 GLY A O 1
ATOM 835 N N . GLY A 1 109 ? -13.846 8.391 -4.327 1.00 87.44 109 GLY A N 1
ATOM 836 C CA . GLY A 1 109 ? -14.645 7.615 -3.381 1.00 87.44 109 GLY A CA 1
ATOM 837 C C . GLY A 1 109 ? -13.824 7.107 -2.192 1.00 87.44 109 GLY A C 1
ATOM 838 O O . GLY A 1 109 ? -12.659 7.483 -2.034 1.00 87.44 109 GLY A O 1
ATOM 839 N N . PRO A 1 110 ? -14.416 6.256 -1.337 1.00 95.25 110 PRO A N 1
ATOM 840 C CA . PRO A 1 110 ? -13.712 5.670 -0.209 1.00 95.25 110 PRO A CA 1
ATOM 841 C C . PRO A 1 110 ? -12.806 4.506 -0.639 1.00 95.25 110 PRO A C 1
ATOM 843 O O . PRO A 1 110 ? -13.078 3.804 -1.615 1.00 95.25 110 PRO A O 1
ATOM 846 N N . ILE A 1 111 ? -11.738 4.263 0.118 1.00 97.69 111 ILE A N 1
ATOM 847 C CA . ILE A 1 111 ? -10.771 3.182 -0.114 1.00 97.69 111 ILE A CA 1
ATOM 848 C C . ILE A 1 111 ? -11.105 1.994 0.796 1.00 97.69 111 ILE A C 1
ATOM 850 O O . ILE A 1 111 ? -11.235 2.148 2.009 1.00 97.69 111 ILE A O 1
ATOM 854 N N . GLU A 1 112 ? -11.235 0.802 0.214 1.00 97.69 112 GLU A N 1
ATOM 855 C CA . GLU A 1 112 ? -11.456 -0.456 0.941 1.00 97.69 112 GLU A CA 1
ATOM 856 C C . GLU A 1 112 ? -10.139 -1.196 1.205 1.00 97.69 112 GLU A C 1
ATOM 858 O O . GLU A 1 112 ? -9.956 -1.762 2.280 1.00 97.69 112 GLU A O 1
ATOM 863 N N . ILE A 1 113 ? -9.193 -1.167 0.266 1.00 98.50 113 ILE A N 1
ATOM 864 C CA . ILE A 1 113 ? -7.856 -1.748 0.451 1.00 98.50 113 ILE A CA 1
ATOM 865 C C . ILE A 1 113 ? -6.809 -0.744 -0.027 1.00 98.50 113 ILE A C 1
ATOM 867 O O . ILE A 1 113 ? -6.888 -0.251 -1.151 1.00 98.50 113 ILE A O 1
ATOM 871 N N . LEU A 1 114 ? -5.829 -0.465 0.829 1.00 98.31 114 LEU A N 1
ATOM 872 C CA . LEU A 1 114 ? -4.689 0.404 0.551 1.00 98.31 114 LEU A CA 1
ATOM 873 C C . LEU A 1 114 ? -3.401 -0.391 0.777 1.00 98.31 114 LEU A C 1
ATOM 875 O O . LEU A 1 114 ? -3.115 -0.774 1.911 1.00 98.31 114 LEU A O 1
ATOM 879 N N . THR A 1 115 ? -2.631 -0.655 -0.273 1.00 97.81 115 THR A N 1
ATOM 880 C CA . THR A 1 115 ? -1.356 -1.383 -0.195 1.00 97.81 115 THR A CA 1
ATOM 881 C C . THR A 1 115 ? -0.195 -0.425 -0.443 1.00 97.81 115 THR A C 1
ATOM 883 O O . THR A 1 115 ? -0.285 0.448 -1.301 1.00 97.81 115 THR A O 1
ATOM 886 N N . ILE A 1 116 ? 0.857 -0.517 0.375 1.00 96.94 116 ILE A N 1
ATOM 887 C CA . ILE A 1 116 ? 1.918 0.494 0.458 1.00 96.94 116 ILE A CA 1
ATOM 888 C C . ILE A 1 116 ? 3.289 -0.192 0.515 1.00 96.94 116 ILE A C 1
ATOM 890 O O . ILE A 1 116 ? 3.611 -0.837 1.513 1.00 96.94 116 ILE A O 1
ATOM 894 N N . ASP A 1 117 ? 4.103 0.001 -0.524 1.00 94.75 117 ASP A N 1
ATOM 895 C CA . ASP A 1 117 ? 5.550 -0.294 -0.545 1.00 94.75 117 ASP A CA 1
ATOM 896 C C . ASP A 1 117 ? 6.392 0.984 -0.781 1.00 94.75 117 ASP A C 1
ATOM 898 O O . ASP A 1 117 ? 7.587 1.034 -0.507 1.00 94.75 117 ASP A O 1
ATOM 902 N N . ALA A 1 118 ? 5.765 2.086 -1.204 1.00 91.56 118 ALA A N 1
ATOM 903 C CA . ALA A 1 118 ? 6.429 3.348 -1.557 1.00 91.56 118 ALA A CA 1
ATOM 904 C C . ALA A 1 118 ? 7.207 4.071 -0.431 1.00 91.56 118 ALA A C 1
ATOM 906 O O . ALA A 1 118 ? 7.954 5.014 -0.703 1.00 91.56 118 ALA A O 1
ATOM 907 N N . VAL A 1 119 ? 7.028 3.693 0.839 1.00 92.44 119 VAL A N 1
ATOM 908 C CA . VAL A 1 119 ? 7.457 4.482 2.012 1.00 92.44 119 VAL A CA 1
ATOM 909 C C . VAL A 1 119 ? 8.943 4.286 2.343 1.00 92.44 119 VAL A C 1
ATOM 911 O O . VAL A 1 119 ? 9.321 3.743 3.375 1.00 92.44 119 VAL A O 1
ATOM 914 N N . LYS A 1 120 ? 9.831 4.773 1.471 1.00 92.12 120 LYS A N 1
ATOM 915 C CA . LYS A 1 120 ? 11.291 4.686 1.680 1.00 92.12 120 LYS A CA 1
ATOM 916 C C . LYS A 1 120 ? 11.908 5.919 2.376 1.00 92.12 120 LYS A C 1
ATOM 918 O O . LYS A 1 120 ? 13.117 5.945 2.587 1.00 92.12 120 LYS A O 1
ATOM 923 N N . ALA A 1 121 ? 11.086 6.892 2.786 1.00 93.25 121 ALA A N 1
ATOM 924 C CA . ALA A 1 121 ? 11.456 8.063 3.594 1.00 93.25 121 ALA A CA 1
ATOM 925 C C . ALA A 1 121 ? 10.291 8.514 4.504 1.00 93.25 121 ALA A C 1
ATOM 927 O O . ALA A 1 121 ? 9.140 8.141 4.256 1.00 93.25 121 ALA A O 1
ATOM 928 N N . ILE A 1 122 ? 10.591 9.334 5.520 1.00 94.75 122 ILE A N 1
ATOM 929 C CA . ILE A 1 122 ? 9.621 9.885 6.488 1.00 94.75 122 ILE A CA 1
ATOM 930 C C . ILE A 1 122 ? 8.540 10.721 5.793 1.00 94.75 122 ILE A C 1
ATOM 932 O O . ILE A 1 122 ? 7.359 10.410 5.916 1.00 94.75 122 ILE A O 1
ATOM 936 N N . ASP A 1 123 ? 8.930 11.717 4.997 1.00 93.31 123 ASP A N 1
ATOM 937 C CA . ASP A 1 123 ? 7.991 12.643 4.346 1.00 93.31 123 ASP A CA 1
ATOM 938 C C . ASP A 1 123 ? 7.013 11.912 3.414 1.00 93.31 123 ASP A C 1
ATOM 940 O O . ASP A 1 123 ? 5.856 12.301 3.269 1.00 93.31 123 ASP A O 1
ATOM 944 N N . THR A 1 124 ? 7.456 10.806 2.806 1.00 93.62 124 THR A N 1
ATOM 945 C CA . THR A 1 124 ? 6.608 9.926 1.992 1.00 93.62 124 THR A CA 1
ATOM 946 C C . THR A 1 124 ? 5.595 9.163 2.849 1.00 93.62 124 THR A C 1
ATOM 948 O O . THR A 1 124 ? 4.466 8.961 2.406 1.00 93.62 124 THR A O 1
ATOM 951 N N . ALA A 1 125 ? 5.953 8.766 4.075 1.00 95.44 125 ALA A N 1
ATOM 952 C CA . ALA A 1 125 ? 5.020 8.162 5.028 1.00 95.44 125 ALA A CA 1
ATOM 953 C C . ALA A 1 125 ? 3.925 9.151 5.438 1.00 95.44 125 ALA A C 1
ATOM 955 O O . ALA A 1 125 ? 2.744 8.802 5.447 1.00 95.44 125 ALA A O 1
ATOM 956 N N . ASP A 1 126 ? 4.313 10.381 5.772 1.00 95.88 126 ASP A N 1
ATOM 957 C CA . ASP A 1 126 ? 3.394 11.402 6.276 1.00 95.88 126 ASP A CA 1
ATOM 958 C C . ASP A 1 126 ? 2.499 11.955 5.155 1.00 95.88 126 ASP A C 1
ATOM 960 O O . ASP A 1 126 ? 1.292 12.104 5.354 1.00 95.88 126 ASP A O 1
ATOM 964 N N . ALA A 1 127 ? 3.037 12.143 3.944 1.00 94.62 127 ALA A N 1
ATOM 965 C CA . ALA A 1 127 ? 2.251 12.500 2.762 1.00 94.62 127 ALA A CA 1
ATOM 966 C C . ALA A 1 127 ? 1.242 11.402 2.374 1.00 94.62 127 ALA A C 1
ATOM 968 O O . ALA A 1 127 ? 0.079 11.705 2.106 1.00 94.62 127 ALA A O 1
ATOM 969 N N . ILE A 1 128 ? 1.637 10.120 2.387 1.00 95.75 128 ILE A N 1
ATOM 970 C CA . ILE A 1 128 ? 0.711 9.011 2.094 1.00 95.75 128 ILE A CA 1
ATOM 971 C C . ILE A 1 128 ? -0.375 8.904 3.170 1.00 95.75 128 ILE A C 1
ATOM 973 O O . ILE A 1 128 ? -1.550 8.739 2.831 1.00 95.75 128 ILE A O 1
ATOM 977 N N . ALA A 1 129 ? -0.022 9.042 4.450 1.00 96.56 129 ALA A N 1
ATOM 978 C CA . ALA A 1 129 ? -0.998 9.047 5.534 1.00 96.56 129 ALA A CA 1
ATOM 979 C C . ALA A 1 129 ? -1.988 10.217 5.391 1.00 96.56 129 ALA A C 1
ATOM 981 O O . ALA A 1 129 ? -3.200 9.998 5.438 1.00 96.56 129 ALA A O 1
ATOM 982 N N . GLY A 1 130 ? -1.489 11.432 5.144 1.00 95.38 130 GLY A N 1
ATOM 983 C CA . GLY A 1 130 ? -2.299 12.636 4.943 1.00 95.38 130 GLY A CA 1
ATOM 984 C C . GLY A 1 130 ? -3.255 12.541 3.754 1.00 95.38 130 GLY A C 1
ATOM 985 O O . GLY A 1 130 ? -4.441 12.846 3.885 1.00 95.38 130 GLY A O 1
ATOM 986 N N . THR A 1 131 ? -2.769 12.059 2.610 1.00 93.81 131 THR A N 1
ATOM 987 C CA . THR A 1 131 ? -3.571 11.931 1.388 1.00 93.81 131 THR A CA 1
ATOM 988 C C . THR A 1 131 ? -4.571 10.779 1.482 1.00 93.81 131 THR A C 1
ATOM 990 O O . THR A 1 131 ? -5.766 10.983 1.243 1.00 93.81 131 THR A O 1
ATOM 993 N N . PHE A 1 132 ? -4.129 9.567 1.828 1.00 96.62 132 PHE A N 1
ATOM 994 C CA . PHE A 1 132 ? -4.925 8.352 1.621 1.00 96.62 132 PHE A CA 1
ATOM 995 C C . PHE A 1 132 ? -5.680 7.862 2.865 1.00 96.62 132 PHE A C 1
ATOM 997 O O . PHE A 1 132 ? -6.760 7.291 2.708 1.00 96.62 132 PHE A O 1
ATOM 1004 N N . PHE A 1 133 ? -5.201 8.083 4.098 1.00 97.25 133 PHE A N 1
ATOM 1005 C CA . PHE A 1 133 ? -5.889 7.527 5.277 1.00 97.25 133 PHE A CA 1
ATOM 1006 C C . PHE A 1 133 ? -7.262 8.166 5.573 1.00 97.25 133 PHE A C 1
ATOM 1008 O O . PHE A 1 133 ? -8.177 7.416 5.926 1.00 97.25 133 PHE A O 1
ATOM 1015 N N . PRO A 1 134 ? -7.492 9.482 5.364 1.00 96.50 134 PRO A N 1
ATOM 1016 C CA . PRO A 1 134 ? -8.829 10.079 5.458 1.00 96.50 134 PRO A CA 1
ATOM 1017 C C . PRO A 1 134 ? -9.860 9.516 4.464 1.00 96.50 134 PRO A C 1
ATOM 1019 O O . PRO A 1 134 ? -11.042 9.821 4.580 1.00 96.50 134 PRO A O 1
ATOM 1022 N N . ALA A 1 135 ? -9.436 8.728 3.468 1.00 96.31 135 ALA A N 1
ATOM 1023 C CA . ALA A 1 135 ? -10.318 8.119 2.473 1.00 96.31 135 ALA A CA 1
ATOM 1024 C C . ALA A 1 135 ? -10.865 6.738 2.877 1.00 96.31 135 ALA A C 1
ATOM 1026 O O . ALA A 1 135 ? -11.707 6.192 2.170 1.00 96.31 135 ALA A O 1
ATOM 1027 N N . LEU A 1 136 ? -10.344 6.116 3.935 1.00 97.88 136 LEU A N 1
ATOM 1028 C CA . LEU A 1 136 ? -10.587 4.699 4.222 1.00 97.88 136 LEU A CA 1
ATOM 1029 C C . LEU A 1 136 ? -12.030 4.419 4.684 1.00 97.88 136 LEU A C 1
ATOM 1031 O O . LEU A 1 136 ? -12.637 5.220 5.391 1.00 97.88 136 LEU A O 1
ATOM 1035 N N . LEU A 1 137 ? -12.580 3.252 4.335 1.00 97.25 137 LEU A N 1
ATOM 1036 C CA . LEU A 1 137 ? -13.867 2.799 4.880 1.00 97.25 137 LEU A CA 1
ATOM 1037 C C . LEU A 1 137 ? -13.755 2.502 6.394 1.00 97.25 137 LEU A C 1
ATOM 1039 O O . LEU A 1 137 ? -13.013 1.584 6.769 1.00 97.25 137 LEU A O 1
ATOM 1043 N N . PRO A 1 138 ? -14.516 3.195 7.268 1.00 96.00 138 PRO A N 1
ATOM 1044 C CA . PRO A 1 138 ? -14.540 2.901 8.701 1.00 96.00 138 PRO A CA 1
ATOM 1045 C C . PRO A 1 138 ? -15.043 1.475 8.961 1.00 96.00 138 PRO A C 1
ATOM 1047 O O . PRO A 1 138 ? -15.970 1.000 8.307 1.00 96.00 138 PRO A O 1
ATOM 1050 N N . GLY A 1 139 ? -14.409 0.776 9.902 1.00 93.69 139 GLY A N 1
ATOM 1051 C CA . GLY A 1 139 ? -14.726 -0.604 10.288 1.00 93.69 139 GLY A CA 1
ATOM 1052 C C . GLY A 1 139 ? -14.528 -1.672 9.201 1.00 93.69 139 GLY A C 1
ATOM 1053 O O . GLY A 1 139 ? -14.789 -2.847 9.461 1.00 93.69 139 GLY A O 1
ATOM 1054 N N . GLY A 1 140 ? -14.094 -1.300 7.991 1.00 90.44 140 GLY A N 1
ATOM 1055 C CA . GLY A 1 140 ? -14.104 -2.186 6.826 1.00 90.44 140 GLY A CA 1
ATOM 1056 C C . GLY A 1 140 ? -12.826 -2.200 5.994 1.00 90.44 140 GLY A C 1
ATOM 1057 O O . GLY A 1 140 ? -12.548 -3.231 5.376 1.00 90.44 140 GLY A O 1
ATOM 1058 N N . ALA A 1 141 ? -12.059 -1.106 5.972 1.00 98.06 141 ALA A N 1
ATOM 1059 C CA . ALA A 1 141 ? -10.869 -1.014 5.136 1.00 98.06 141 ALA A CA 1
ATOM 1060 C C . ALA A 1 141 ? -9.634 -1.689 5.745 1.00 98.06 141 ALA A C 1
ATOM 1062 O O . ALA A 1 141 ? -9.465 -1.714 6.966 1.00 98.06 141 ALA A O 1
ATOM 1063 N N . VAL A 1 142 ? -8.734 -2.170 4.885 1.00 98.56 142 VAL A N 1
ATOM 1064 C CA . VAL A 1 142 ? -7.429 -2.716 5.285 1.00 98.56 142 VAL A CA 1
ATOM 1065 C C . VAL A 1 142 ? -6.291 -1.908 4.673 1.00 98.56 142 VAL A C 1
ATOM 1067 O O . VAL A 1 142 ? -6.216 -1.741 3.457 1.00 98.56 142 VAL A O 1
ATOM 1070 N N . VAL A 1 143 ? -5.375 -1.456 5.529 1.00 98.44 143 VAL A N 1
ATOM 1071 C CA . VAL A 1 143 ? -4.090 -0.871 5.129 1.00 98.44 143 VAL A CA 1
ATOM 1072 C C . VAL A 1 143 ? -3.012 -1.944 5.251 1.00 98.44 143 VAL A C 1
ATOM 1074 O O . VAL A 1 143 ? -2.841 -2.526 6.323 1.00 98.44 143 VAL A O 1
ATOM 1077 N N . VAL A 1 144 ? -2.280 -2.206 4.171 1.00 98.00 144 VAL A N 1
ATOM 1078 C CA . VAL A 1 144 ? -1.117 -3.101 4.140 1.00 98.00 144 VAL A CA 1
ATOM 1079 C C . VAL A 1 144 ? 0.141 -2.253 4.015 1.00 98.00 144 VAL A C 1
ATOM 1081 O O . VAL A 1 144 ? 0.351 -1.609 2.992 1.00 98.00 144 VAL A O 1
ATOM 1084 N N . GLN A 1 145 ? 0.974 -2.283 5.049 1.00 96.44 145 GLN A N 1
ATOM 1085 C CA . GLN A 1 145 ? 2.288 -1.647 5.078 1.00 96.44 145 GLN A CA 1
ATOM 1086 C C . GLN A 1 145 ? 3.346 -2.725 4.815 1.00 96.44 145 GLN A C 1
ATOM 1088 O O . GLN A 1 145 ? 3.580 -3.576 5.683 1.00 96.44 145 GLN A O 1
ATOM 1093 N N . GLN A 1 146 ? 3.981 -2.716 3.642 1.00 93.19 146 GLN A N 1
ATOM 1094 C CA . GLN A 1 146 ? 5.235 -3.450 3.441 1.00 93.19 146 GLN A CA 1
ATOM 1095 C C . GLN A 1 146 ? 6.359 -2.771 4.237 1.00 93.19 146 GLN A C 1
ATOM 1097 O O . GLN A 1 146 ? 6.211 -1.640 4.699 1.00 93.19 146 GLN A O 1
ATOM 1102 N N . ASP A 1 147 ? 7.451 -3.490 4.498 1.00 91.44 147 ASP A N 1
ATOM 1103 C CA . ASP A 1 147 ? 8.596 -2.993 5.278 1.00 91.44 147 ASP A CA 1
ATOM 1104 C C . ASP A 1 147 ? 8.302 -2.466 6.704 1.00 91.44 147 ASP A C 1
ATOM 1106 O O . ASP A 1 147 ? 9.202 -1.983 7.392 1.00 91.44 147 ASP A O 1
ATOM 1110 N N . ARG A 1 148 ? 7.096 -2.694 7.240 1.00 91.81 148 ARG A N 1
ATOM 1111 C CA . ARG A 1 148 ? 6.683 -2.379 8.623 1.00 91.81 148 ARG A CA 1
ATOM 1112 C C . ARG A 1 148 ? 7.554 -3.035 9.708 1.00 91.81 148 ARG A C 1
ATOM 1114 O O . ARG A 1 148 ? 7.559 -2.562 10.850 1.00 91.81 148 ARG A O 1
ATOM 1121 N N . PHE A 1 149 ? 8.274 -4.110 9.395 1.00 89.06 149 PHE A N 1
ATOM 1122 C CA . PHE A 1 149 ? 9.276 -4.721 10.284 1.00 89.06 149 PHE A CA 1
ATOM 1123 C C . PHE A 1 149 ? 10.731 -4.493 9.829 1.00 89.06 149 PHE A C 1
ATOM 1125 O O . PHE A 1 149 ? 11.658 -4.988 10.470 1.00 89.06 149 PHE A O 1
ATOM 1132 N N . HIS A 1 150 ? 10.958 -3.736 8.753 1.00 89.56 150 HIS A N 1
ATOM 1133 C CA . HIS A 1 150 ? 12.286 -3.488 8.206 1.00 89.56 150 HIS A CA 1
ATOM 1134 C C . HIS A 1 150 ? 13.020 -2.371 8.968 1.00 89.56 150 HIS A C 1
ATOM 1136 O O . HIS A 1 150 ? 12.565 -1.232 9.051 1.00 89.56 150 HIS A O 1
ATOM 1142 N N . TRP A 1 151 ? 14.213 -2.675 9.484 1.00 88.00 151 TRP A N 1
ATOM 1143 C CA . TRP A 1 151 ? 14.967 -1.795 10.390 1.00 88.00 151 TRP A CA 1
ATOM 1144 C C . TRP A 1 151 ? 15.342 -0.419 9.807 1.00 88.00 151 TRP A C 1
ATOM 1146 O O . TRP A 1 151 ? 15.491 0.530 10.569 1.00 88.00 151 TRP A O 1
ATOM 1156 N N . ARG A 1 152 ? 15.463 -0.288 8.475 1.00 91.12 152 ARG A N 1
ATOM 1157 C CA . ARG A 1 152 ? 15.721 1.003 7.792 1.00 91.12 152 ARG A CA 1
ATOM 1158 C C . ARG A 1 152 ? 14.496 1.918 7.668 1.00 91.12 152 ARG A C 1
ATOM 1160 O O . ARG A 1 152 ? 14.663 3.030 7.190 1.00 91.12 152 ARG A O 1
ATOM 1167 N N . GLN A 1 153 ? 13.291 1.461 8.019 1.00 94.38 153 GLN A N 1
ATOM 1168 C CA . GLN A 1 153 ? 12.034 2.208 7.831 1.00 94.38 153 GLN A CA 1
ATOM 1169 C C . GLN A 1 153 ? 11.228 2.323 9.151 1.00 94.38 153 GLN A C 1
ATOM 1171 O O . GLN A 1 153 ? 10.031 2.025 9.188 1.00 94.38 153 GLN A O 1
ATOM 1176 N N . PRO A 1 154 ? 11.856 2.733 10.277 1.00 94.25 154 PRO A N 1
ATOM 1177 C CA . PRO A 1 154 ? 11.243 2.676 11.608 1.00 94.25 154 PRO A CA 1
ATOM 1178 C C . PRO A 1 154 ? 10.009 3.575 11.762 1.00 94.25 154 PRO A C 1
ATOM 1180 O O . PRO A 1 154 ? 9.109 3.247 12.533 1.00 94.25 154 PRO A O 1
ATOM 1183 N N . TRP A 1 155 ? 9.923 4.669 11.003 1.00 96.19 155 TRP A N 1
ATOM 1184 C CA . TRP A 1 155 ? 8.774 5.579 10.996 1.00 96.19 155 TRP A CA 1
ATOM 1185 C C . TRP A 1 155 ? 7.458 4.882 10.615 1.00 96.19 155 TRP A C 1
ATOM 1187 O O . TRP A 1 155 ? 6.431 5.191 11.210 1.00 96.19 155 TRP A O 1
ATOM 1197 N N . ILE A 1 156 ? 7.470 3.865 9.738 1.00 96.44 156 ILE A N 1
ATOM 1198 C CA . ILE A 1 156 ? 6.268 3.061 9.418 1.00 96.44 156 ILE A CA 1
ATOM 1199 C C . ILE A 1 156 ? 5.725 2.379 10.685 1.00 96.44 156 ILE A C 1
ATOM 1201 O O . ILE A 1 156 ? 4.515 2.240 10.878 1.00 96.44 156 ILE A O 1
ATOM 1205 N N . ALA A 1 157 ? 6.621 1.952 11.578 1.00 95.69 157 ALA A N 1
ATOM 1206 C CA . ALA A 1 157 ? 6.240 1.334 12.836 1.00 95.69 157 ALA A CA 1
ATOM 1207 C C . ALA A 1 157 ? 5.724 2.343 13.864 1.00 95.69 157 ALA A C 1
ATOM 1209 O O . ALA A 1 157 ? 4.740 2.046 14.540 1.00 95.69 157 ALA A O 1
ATOM 1210 N N . VAL A 1 158 ? 6.348 3.519 13.945 1.00 96.50 158 VAL A N 1
ATOM 1211 C CA . VAL A 1 158 ? 5.999 4.589 14.893 1.00 96.50 158 VAL A CA 1
ATOM 1212 C C . VAL A 1 158 ? 4.685 5.277 14.507 1.00 96.50 158 VAL A C 1
ATOM 1214 O O . VAL A 1 158 ? 3.789 5.371 15.343 1.00 96.50 158 VAL A O 1
ATOM 1217 N N . GLN A 1 159 ? 4.504 5.651 13.237 1.00 97.75 159 GLN A N 1
ATOM 1218 C CA . GLN A 1 159 ? 3.282 6.282 12.720 1.00 97.75 159 GLN A CA 1
ATOM 1219 C C . GLN A 1 159 ? 2.048 5.384 12.946 1.00 97.75 159 GLN A C 1
ATOM 1221 O O . GLN A 1 159 ? 1.035 5.822 13.493 1.00 97.75 159 GLN A O 1
ATOM 1226 N N . MET A 1 160 ? 2.143 4.087 12.618 1.00 97.50 160 MET A N 1
ATOM 1227 C CA . MET A 1 160 ? 1.050 3.127 12.849 1.00 97.50 160 MET A CA 1
ATOM 1228 C C . MET A 1 160 ? 0.831 2.786 14.336 1.00 97.50 160 MET A C 1
ATOM 1230 O O . MET A 1 160 ? -0.247 2.314 14.705 1.00 97.50 160 MET A O 1
ATOM 1234 N N . GLU A 1 161 ? 1.823 3.010 15.203 1.00 96.12 161 GLU A N 1
ATOM 1235 C CA . GLU A 1 161 ? 1.659 2.887 16.655 1.00 96.12 161 GLU A CA 1
ATOM 1236 C C . GLU A 1 161 ? 0.903 4.097 17.222 1.00 96.12 161 GLU A C 1
ATOM 1238 O O . GLU A 1 161 ? -0.071 3.905 17.958 1.00 96.12 161 GLU A O 1
ATOM 1243 N N . ALA A 1 162 ? 1.279 5.313 16.810 1.00 96.75 162 ALA A N 1
ATOM 1244 C CA . ALA A 1 162 ? 0.627 6.573 17.177 1.00 96.75 162 ALA A CA 1
ATOM 1245 C C . ALA A 1 162 ? -0.843 6.634 16.720 1.00 96.75 162 ALA A C 1
ATOM 1247 O O . ALA A 1 162 ? -1.716 7.067 17.474 1.00 96.75 162 ALA A O 1
ATOM 1248 N N . LEU A 1 163 ? -1.162 6.096 15.537 1.00 98.06 163 LEU A N 1
ATOM 1249 C CA . LEU A 1 163 ? -2.532 6.005 15.007 1.00 98.06 163 LEU A CA 1
ATOM 1250 C C . LEU A 1 163 ? -3.375 4.864 15.634 1.00 98.06 163 LEU A C 1
ATOM 1252 O O . LEU A 1 163 ? -4.329 4.375 15.025 1.00 98.06 163 LEU A O 1
ATOM 1256 N N . ALA A 1 164 ? -3.072 4.463 16.876 1.00 96.50 164 ALA A N 1
ATOM 1257 C CA . ALA A 1 164 ? -3.745 3.399 17.635 1.00 96.50 164 ALA A CA 1
ATOM 1258 C C . ALA A 1 164 ? -5.277 3.483 17.632 1.00 96.50 164 ALA A C 1
ATOM 1260 O O . ALA A 1 164 ? -5.965 2.496 17.386 1.00 96.50 164 ALA A O 1
ATOM 1261 N N . GLY A 1 165 ? -5.812 4.681 17.887 1.00 96.81 165 GLY A N 1
ATOM 1262 C CA . GLY A 1 165 ? -7.254 4.938 17.943 1.00 96.81 165 GLY A CA 1
ATOM 1263 C C . GLY A 1 165 ? -7.950 4.941 16.577 1.00 96.81 165 GLY A C 1
ATOM 1264 O O . GLY A 1 165 ? -9.151 5.197 16.517 1.00 96.81 165 GLY A O 1
ATOM 1265 N N . CYS A 1 166 ? -7.203 4.697 15.496 1.00 98.50 166 CYS A N 1
ATOM 1266 C CA . CYS A 1 166 ? -7.688 4.618 14.118 1.00 98.50 166 CYS A CA 1
ATOM 1267 C C . CYS A 1 166 ? -7.488 3.212 13.524 1.00 98.50 166 CYS A C 1
ATOM 1269 O O . CYS A 1 166 ? -8.311 2.775 12.721 1.00 98.50 166 CYS A O 1
ATOM 1271 N N . PHE A 1 167 ? -6.438 2.484 13.933 1.00 98.38 167 PHE A N 1
ATOM 1272 C CA . PHE A 1 167 ? -6.034 1.213 13.322 1.00 98.38 167 PHE A CA 1
ATOM 1273 C C . PHE A 1 167 ? -5.767 0.089 14.328 1.00 98.38 167 PHE A C 1
ATOM 1275 O O . PHE A 1 167 ? -4.878 0.180 15.175 1.00 98.38 167 PHE A O 1
ATOM 1282 N N . ALA A 1 168 ? -6.455 -1.039 14.146 1.00 96.06 168 ALA A N 1
ATOM 1283 C CA . ALA A 1 168 ? -6.147 -2.288 14.836 1.00 96.06 168 ALA A CA 1
ATOM 1284 C C . ALA A 1 168 ? -5.287 -3.196 13.939 1.00 96.06 168 ALA A C 1
ATOM 1286 O O . ALA A 1 168 ? -5.677 -3.461 12.802 1.00 96.06 168 ALA A O 1
ATOM 1287 N N . PRO A 1 169 ? -4.155 -3.749 14.415 1.00 95.44 169 PRO A N 1
ATOM 1288 C CA . PRO A 1 169 ? -3.429 -4.774 13.670 1.00 95.44 169 PRO A CA 1
ATOM 1289 C C . PRO A 1 169 ? -4.319 -5.983 13.348 1.00 95.44 169 PRO A C 1
ATOM 1291 O O . PRO A 1 169 ? -4.915 -6.579 14.254 1.00 95.44 169 PRO A O 1
ATOM 1294 N N . LEU A 1 170 ? -4.388 -6.344 12.068 1.00 93.19 170 LEU A N 1
ATOM 1295 C CA . LEU A 1 170 ? -5.148 -7.484 11.554 1.00 93.19 170 LEU A CA 1
ATOM 1296 C C . LEU A 1 170 ? -4.260 -8.730 11.485 1.00 93.19 170 LEU A C 1
ATOM 1298 O O . LEU A 1 170 ? -4.637 -9.777 12.004 1.00 93.19 170 LEU A O 1
ATOM 1302 N N . THR A 1 171 ? -3.062 -8.597 10.909 1.00 90.88 171 THR A N 1
ATOM 1303 C CA . THR A 1 171 ? -2.021 -9.632 10.932 1.00 90.88 171 THR A CA 1
ATOM 1304 C C . THR A 1 171 ? -0.632 -9.017 10.780 1.00 90.88 171 THR A C 1
ATOM 1306 O O . THR A 1 171 ? -0.470 -7.984 10.127 1.00 90.88 171 THR A O 1
ATOM 1309 N N . ALA A 1 172 ? 0.390 -9.682 11.315 1.00 88.94 172 ALA A N 1
ATOM 1310 C CA . ALA A 1 172 ? 1.692 -9.638 10.661 1.00 88.94 172 ALA A CA 1
ATOM 1311 C C . ALA A 1 172 ? 1.578 -10.441 9.358 1.00 88.94 172 ALA A C 1
ATOM 1313 O O . ALA A 1 172 ? 1.036 -11.548 9.356 1.00 88.94 172 ALA A O 1
ATOM 1314 N N . GLY A 1 173 ? 1.974 -9.844 8.243 1.00 78.94 173 GLY A N 1
ATOM 1315 C CA . GLY A 1 173 ? 2.024 -10.521 6.956 1.00 78.94 173 GLY A CA 1
ATOM 1316 C C . GLY A 1 173 ? 3.303 -11.353 6.828 1.00 78.94 173 GLY A C 1
ATOM 1317 O O . GLY A 1 173 ? 4.090 -11.449 7.770 1.00 78.94 173 GLY A O 1
ATOM 1318 N N . PRO A 1 174 ? 3.535 -11.959 5.657 1.00 77.44 174 PRO A N 1
ATOM 1319 C CA . PRO A 1 174 ? 4.797 -12.624 5.371 1.00 77.44 174 PRO A CA 1
ATOM 1320 C C . PRO A 1 174 ? 5.931 -11.599 5.207 1.00 77.44 174 PRO A C 1
ATOM 1322 O O . PRO A 1 174 ? 5.709 -10.481 4.741 1.00 77.44 174 PRO A O 1
ATOM 1325 N N . GLY A 1 175 ? 7.159 -11.991 5.554 1.00 82.88 175 GLY A N 1
ATOM 1326 C CA . GLY A 1 175 ? 8.336 -11.130 5.417 1.00 82.88 175 GLY A CA 1
ATOM 1327 C C . GLY A 1 175 ? 8.296 -9.922 6.357 1.00 82.88 175 GLY A C 1
ATOM 1328 O O . GLY A 1 175 ? 8.107 -10.069 7.563 1.00 82.88 175 GLY A O 1
ATOM 1329 N N . THR A 1 176 ? 8.500 -8.722 5.809 1.00 86.38 176 THR A N 1
ATOM 1330 C CA . THR A 1 176 ? 8.495 -7.454 6.561 1.00 86.38 176 THR A CA 1
ATOM 1331 C C . THR A 1 176 ? 7.123 -6.767 6.595 1.00 86.38 176 THR A C 1
ATOM 1333 O O . THR A 1 176 ? 6.981 -5.718 7.227 1.00 86.38 176 THR A O 1
ATOM 1336 N N . THR A 1 177 ? 6.119 -7.351 5.936 1.00 91.38 177 THR A N 1
ATOM 1337 C CA . THR A 1 177 ? 4.789 -6.774 5.700 1.00 91.38 177 THR A CA 1
ATOM 1338 C C . THR A 1 177 ? 3.856 -6.932 6.908 1.00 91.38 177 THR A C 1
ATOM 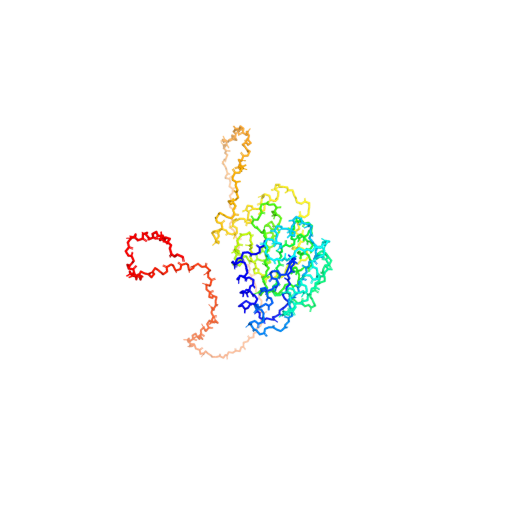1340 O O . THR A 1 177 ? 3.888 -7.946 7.602 1.00 91.38 177 THR A O 1
ATOM 1343 N N . ALA A 1 178 ? 2.958 -5.973 7.152 1.00 94.69 178 ALA A N 1
ATOM 1344 C CA . ALA A 1 178 ? 1.851 -6.107 8.106 1.00 94.69 178 ALA A CA 1
ATOM 1345 C C . ALA A 1 178 ? 0.557 -5.472 7.579 1.00 94.69 178 ALA A C 1
ATOM 1347 O O . ALA A 1 178 ? 0.594 -4.544 6.773 1.00 94.69 178 ALA A O 1
ATOM 1348 N N . ALA A 1 179 ? -0.589 -5.943 8.071 1.00 96.75 179 ALA A N 1
ATOM 1349 C CA . ALA A 1 179 ? -1.902 -5.429 7.697 1.00 96.75 179 ALA A CA 1
ATOM 1350 C C . ALA A 1 179 ? -2.703 -4.954 8.915 1.00 96.75 179 ALA A C 1
ATOM 1352 O O . ALA A 1 179 ? -2.653 -5.556 9.993 1.00 96.75 179 ALA A O 1
ATOM 1353 N N . PHE A 1 180 ? -3.476 -3.889 8.724 1.00 97.81 180 PHE A N 1
ATOM 1354 C CA . PHE A 1 180 ? -4.220 -3.180 9.759 1.00 97.81 180 PHE A CA 1
ATOM 1355 C C . PHE A 1 180 ? -5.663 -2.946 9.311 1.00 97.81 180 PHE A C 1
ATOM 1357 O O . PHE A 1 180 ? -5.898 -2.446 8.214 1.00 97.81 180 PHE A O 1
ATOM 1364 N N . LEU A 1 181 ? -6.622 -3.258 10.180 1.00 98.00 181 LEU A N 1
ATOM 1365 C CA . LEU A 1 181 ? -8.019 -2.868 10.034 1.00 98.00 181 LEU A CA 1
ATOM 1366 C C . LEU A 1 181 ? -8.171 -1.386 10.392 1.00 98.00 181 LEU A C 1
ATOM 1368 O O . LEU A 1 181 ? -7.819 -0.978 11.502 1.00 98.00 181 LEU A O 1
ATOM 1372 N N . CYS A 1 182 ? -8.742 -0.599 9.485 1.00 98.44 182 CYS A N 1
ATOM 1373 C CA . CYS A 1 182 ? -9.217 0.745 9.781 1.00 98.44 182 CYS A CA 1
ATOM 1374 C C . CYS A 1 182 ? -10.476 0.650 10.654 1.00 98.44 182 CYS A C 1
ATOM 1376 O O . CYS A 1 182 ? -11.533 0.215 10.198 1.00 98.44 182 CYS A O 1
ATOM 1378 N N . LEU A 1 183 ? -10.364 1.046 11.922 1.00 98.19 183 LEU A N 1
ATOM 1379 C CA . LEU A 1 183 ? -11.503 1.193 12.830 1.00 98.19 183 LEU A CA 1
ATOM 1380 C C . LEU A 1 183 ? -12.294 2.450 12.453 1.00 98.19 183 LEU A C 1
ATOM 1382 O O . LEU A 1 183 ? -13.511 2.407 12.290 1.00 98.19 183 LEU A O 1
ATOM 1386 N N . ARG A 1 184 ? -11.568 3.551 12.245 1.00 98.00 184 ARG A N 1
ATOM 1387 C CA . ARG A 1 184 ? -12.051 4.830 11.720 1.00 98.00 184 ARG A CA 1
ATOM 1388 C C . ARG A 1 184 ? -10.925 5.515 10.938 1.00 98.00 184 ARG A C 1
ATOM 1390 O O . ARG A 1 184 ? -9.759 5.318 11.294 1.00 98.00 184 ARG A O 1
ATOM 1397 N N . PRO A 1 185 ? -11.234 6.368 9.950 1.00 97.94 185 PRO A N 1
ATOM 1398 C CA . PRO A 1 185 ? -10.256 7.299 9.406 1.00 97.94 185 PRO A CA 1
ATOM 1399 C C . PRO A 1 185 ? -9.628 8.176 10.505 1.00 97.94 185 PRO A C 1
ATOM 1401 O O . PRO A 1 185 ? -10.316 8.558 11.466 1.00 97.94 185 PRO A O 1
ATOM 1404 N N . PRO A 1 186 ? -8.335 8.516 10.386 1.00 98.25 186 PRO A N 1
ATOM 1405 C CA . PRO A 1 186 ? -7.712 9.514 11.237 1.00 98.25 186 PRO A CA 1
ATOM 1406 C C . PRO A 1 186 ? -8.200 10.916 10.859 1.00 98.25 186 PRO A C 1
ATOM 1408 O O . PRO A 1 186 ? -8.398 11.236 9.686 1.00 98.25 186 PRO A O 1
ATOM 1411 N N . THR A 1 187 ? -8.383 11.769 11.864 1.00 98.19 187 THR A N 1
ATOM 1412 C CA . THR A 1 187 ? -8.622 13.204 11.662 1.00 98.19 187 THR A CA 1
ATOM 1413 C C . THR A 1 187 ? -7.312 13.920 11.295 1.00 98.19 187 THR A C 1
ATOM 1415 O O . THR A 1 187 ? -6.235 13.380 11.563 1.00 98.19 187 THR A O 1
ATOM 1418 N N . PRO A 1 188 ? -7.350 15.162 10.774 1.00 98.06 188 PRO A N 1
ATOM 1419 C CA . PRO A 1 188 ? -6.142 15.971 10.589 1.00 98.06 188 PRO A CA 1
ATOM 1420 C C . PRO A 1 188 ? -5.305 16.126 11.870 1.00 98.06 188 PRO A C 1
ATOM 1422 O O . PRO A 1 188 ? -4.082 16.133 11.805 1.00 98.06 188 PRO A O 1
ATOM 1425 N N . ASN A 1 189 ? -5.945 16.164 13.046 1.00 98.19 189 ASN A N 1
ATOM 1426 C CA . ASN A 1 189 ? -5.264 16.186 14.342 1.00 98.19 189 ASN A CA 1
ATOM 1427 C C . ASN A 1 189 ? -4.605 14.827 14.664 1.00 98.19 189 ASN A C 1
ATOM 1429 O O . ASN A 1 189 ? -3.473 14.786 15.134 1.00 98.19 189 ASN A O 1
ATOM 1433 N N . ASP A 1 190 ? -5.266 13.698 14.380 1.00 98.44 190 ASP A N 1
ATOM 1434 C CA . ASP A 1 190 ? -4.641 12.372 14.540 1.00 98.44 190 ASP A CA 1
ATOM 1435 C C . ASP A 1 190 ? -3.414 12.203 13.635 1.00 98.44 190 ASP A C 1
ATOM 1437 O O . ASP A 1 190 ? -2.402 11.669 14.082 1.00 98.44 190 ASP A O 1
ATOM 1441 N N . LEU A 1 191 ? -3.491 12.695 12.395 1.00 98.38 191 LEU A N 1
ATOM 1442 C CA . LEU A 1 191 ? -2.377 12.712 11.446 1.00 98.38 191 LEU A CA 1
ATOM 1443 C C . LEU A 1 191 ? -1.237 13.618 11.930 1.00 98.38 191 LEU A C 1
ATOM 1445 O O . LEU A 1 191 ? -0.099 13.168 11.990 1.00 98.38 191 LEU A O 1
ATOM 1449 N N . ALA A 1 192 ? -1.535 14.851 12.352 1.00 97.31 192 ALA A N 1
ATOM 1450 C CA . ALA A 1 192 ? -0.530 15.796 12.844 1.00 97.31 192 ALA A CA 1
ATOM 1451 C C . ALA A 1 192 ? 0.229 15.285 14.084 1.00 97.31 192 ALA A C 1
ATOM 1453 O O . ALA A 1 192 ? 1.422 15.535 14.210 1.00 97.31 192 ALA A O 1
ATOM 1454 N N . ARG A 1 193 ? -0.431 14.531 14.977 1.00 96.00 193 ARG A N 1
ATOM 1455 C CA . ARG A 1 193 ? 0.221 13.887 16.139 1.00 96.00 193 ARG A CA 1
ATOM 1456 C C . ARG A 1 193 ? 0.975 12.594 15.804 1.00 96.00 193 ARG A C 1
ATOM 1458 O O . ARG A 1 193 ? 1.704 12.098 16.657 1.00 96.00 193 ARG A O 1
ATOM 1465 N N . ALA A 1 194 ? 0.752 12.014 14.626 1.00 97.06 194 ALA A N 1
ATOM 1466 C CA . ALA A 1 194 ? 1.410 10.789 14.171 1.00 97.06 194 ALA A CA 1
ATOM 1467 C C . ALA A 1 194 ? 2.519 11.036 13.137 1.00 97.06 194 ALA A C 1
ATOM 1469 O O . ALA A 1 194 ? 3.268 10.106 12.831 1.00 97.06 194 ALA A O 1
ATOM 1470 N N . ALA A 1 195 ? 2.609 12.259 12.605 1.00 97.12 195 ALA A N 1
ATOM 1471 C CA . ALA A 1 195 ? 3.637 12.671 11.664 1.00 97.12 195 ALA A CA 1
ATOM 1472 C C . ALA A 1 195 ? 5.035 12.408 12.241 1.00 97.12 195 ALA A C 1
ATOM 1474 O O . ALA A 1 195 ? 5.334 12.778 13.377 1.00 97.12 195 ALA A O 1
ATOM 1475 N N . CYS A 1 196 ? 5.883 11.750 11.457 1.00 95.56 196 CYS A N 1
ATOM 1476 C CA . CYS A 1 196 ? 7.251 11.419 11.841 1.00 95.56 196 CYS A CA 1
ATOM 1477 C C . CYS A 1 196 ? 8.265 12.500 11.421 1.00 95.56 196 CYS A C 1
ATOM 1479 O O . CYS A 1 196 ? 9.407 12.469 11.887 1.00 95.56 196 CYS A O 1
ATOM 1481 N N . HIS A 1 197 ? 7.886 13.468 10.578 1.00 94.12 197 HIS A N 1
ATOM 1482 C CA . HIS A 1 197 ? 8.742 14.598 10.202 1.00 94.12 197 HIS A CA 1
ATOM 1483 C C . HIS A 1 197 ? 9.266 15.355 11.438 1.00 94.12 197 HIS A C 1
ATOM 1485 O O . HIS A 1 197 ? 8.497 15.829 12.273 1.00 94.12 197 HIS A O 1
ATOM 1491 N N . GLY A 1 198 ? 10.592 15.488 11.548 1.00 91.69 198 GLY A N 1
ATOM 1492 C CA . GLY A 1 198 ? 11.263 16.135 12.683 1.00 91.69 198 GLY A CA 1
ATOM 1493 C C . GLY A 1 198 ? 11.359 15.293 13.965 1.00 91.69 198 GLY A C 1
ATOM 1494 O O . GLY A 1 198 ? 11.936 15.765 14.944 1.00 91.69 198 GLY A O 1
ATOM 1495 N N . THR A 1 199 ? 10.845 14.057 13.975 1.00 91.69 199 THR A N 1
ATOM 1496 C CA . THR A 1 199 ? 10.984 13.136 15.119 1.00 91.69 199 THR A CA 1
ATOM 1497 C C . THR A 1 199 ? 12.441 12.699 15.281 1.00 91.69 199 THR A C 1
ATOM 1499 O O . THR A 1 199 ? 13.099 12.329 14.308 1.00 91.69 199 THR A O 1
ATOM 1502 N N . ARG A 1 200 ? 12.951 12.713 16.514 1.00 92.38 200 ARG A N 1
ATOM 1503 C CA . ARG A 1 200 ? 14.343 12.370 16.845 1.00 92.38 200 ARG A CA 1
ATOM 1504 C C . ARG A 1 200 ? 14.524 10.860 17.018 1.00 92.38 200 ARG A C 1
ATOM 1506 O O . ARG A 1 200 ? 13.607 10.162 17.445 1.00 92.38 200 ARG A O 1
ATOM 1513 N N . ASP A 1 201 ? 15.741 10.357 16.816 1.00 91.31 201 ASP A N 1
ATOM 1514 C CA . ASP A 1 201 ? 16.078 8.927 16.955 1.00 91.31 201 ASP A CA 1
ATOM 1515 C C . ASP A 1 201 ? 15.618 8.301 18.285 1.00 91.31 201 ASP A C 1
ATOM 1517 O O . ASP A 1 201 ? 15.139 7.168 18.309 1.00 91.31 201 ASP A O 1
ATOM 1521 N N . ALA A 1 202 ? 15.705 9.044 19.393 1.00 90.50 202 ALA A N 1
ATOM 1522 C CA . ALA A 1 202 ? 15.248 8.590 20.709 1.00 90.50 202 ALA A CA 1
ATOM 1523 C C . ALA A 1 202 ? 13.716 8.416 20.792 1.00 90.50 202 ALA A C 1
ATOM 1525 O O . ALA A 1 202 ? 13.226 7.491 21.441 1.00 90.50 202 ALA A O 1
ATOM 1526 N N . GLU A 1 203 ? 12.956 9.274 20.110 1.00 90.88 203 GLU A N 1
ATOM 1527 C CA . GLU A 1 203 ? 11.494 9.189 20.017 1.00 90.88 203 GLU A CA 1
ATOM 1528 C C . GLU A 1 203 ? 11.082 8.045 19.084 1.00 90.88 203 GLU A C 1
ATOM 1530 O O . GLU A 1 203 ? 10.202 7.257 19.438 1.00 90.88 203 GLU A O 1
ATOM 1535 N N . LEU A 1 204 ? 11.788 7.866 17.958 1.00 92.06 204 LEU A N 1
ATOM 1536 C CA . LEU A 1 204 ? 11.612 6.706 17.079 1.00 92.06 204 LEU A CA 1
ATOM 1537 C C . LEU A 1 204 ? 11.904 5.388 17.819 1.00 92.06 204 LEU A C 1
ATOM 1539 O O . LEU A 1 204 ? 11.121 4.444 17.723 1.00 92.06 204 LEU A O 1
ATOM 1543 N N . ALA A 1 205 ? 12.983 5.318 18.604 1.00 91.25 205 ALA A N 1
ATOM 1544 C CA . ALA A 1 205 ? 13.341 4.145 19.409 1.00 91.25 205 ALA A CA 1
ATOM 1545 C C . ALA A 1 205 ? 12.310 3.835 20.514 1.00 91.25 205 ALA A C 1
ATOM 1547 O O . ALA A 1 205 ? 11.976 2.667 20.752 1.00 91.25 205 ALA A O 1
ATOM 1548 N N . CYS A 1 206 ? 11.760 4.869 21.155 1.00 89.69 206 CYS A N 1
ATOM 1549 C CA . CYS A 1 206 ? 10.666 4.730 22.115 1.00 89.69 206 CYS A CA 1
ATOM 1550 C C . CYS A 1 206 ? 9.396 4.190 21.430 1.00 89.69 206 CYS A C 1
ATOM 1552 O O . CYS A 1 206 ? 8.867 3.146 21.825 1.00 89.69 206 CYS A O 1
ATOM 1554 N N . GLY A 1 207 ? 8.968 4.824 20.333 1.00 90.69 207 GLY A N 1
ATOM 1555 C CA . GLY A 1 207 ? 7.803 4.405 19.550 1.00 90.69 207 GLY A CA 1
ATOM 1556 C C . GLY A 1 207 ? 7.930 2.976 19.014 1.00 90.69 207 GLY A C 1
ATOM 1557 O O . GLY A 1 207 ? 6.986 2.196 19.128 1.00 90.69 207 GLY A O 1
ATOM 1558 N N . LEU A 1 208 ? 9.115 2.579 18.533 1.00 91.50 208 LEU A N 1
ATOM 1559 C CA . LEU A 1 208 ? 9.421 1.205 18.109 1.00 91.50 208 LEU A CA 1
ATOM 1560 C C . LEU A 1 208 ? 9.194 0.163 19.213 1.00 91.50 208 LEU A C 1
ATOM 1562 O O . LEU A 1 208 ? 8.841 -0.979 18.912 1.00 91.50 208 LEU A O 1
ATOM 1566 N N . THR A 1 209 ? 9.400 0.527 20.477 1.00 89.94 209 THR A N 1
ATOM 1567 C CA . THR A 1 209 ? 9.250 -0.393 21.612 1.00 89.94 209 THR A CA 1
ATOM 1568 C C . THR A 1 209 ? 7.772 -0.702 21.868 1.00 89.94 209 THR A C 1
ATOM 1570 O O . THR A 1 209 ? 7.393 -1.875 21.931 1.00 89.94 209 THR A O 1
ATOM 1573 N N . ALA A 1 210 ? 6.910 0.319 21.877 1.00 89.06 210 ALA A N 1
ATOM 1574 C CA . ALA A 1 210 ? 5.455 0.138 21.916 1.00 89.06 210 ALA A CA 1
ATOM 1575 C C . ALA A 1 210 ? 4.937 -0.594 20.655 1.00 89.06 210 ALA A C 1
ATOM 1577 O O . ALA A 1 210 ? 4.214 -1.592 20.750 1.00 89.06 210 ALA A O 1
ATOM 1578 N N . ALA A 1 211 ? 5.435 -0.197 19.477 1.00 90.88 211 ALA A N 1
ATOM 1579 C CA . ALA A 1 211 ? 5.110 -0.776 18.171 1.00 90.88 211 ALA A CA 1
ATOM 1580 C C . ALA A 1 211 ? 5.487 -2.259 18.008 1.00 90.88 211 ALA A C 1
ATOM 1582 O O . ALA A 1 211 ? 4.949 -2.935 17.120 1.00 90.88 211 ALA A O 1
ATOM 1583 N N . ARG A 1 212 ? 6.413 -2.766 18.834 1.00 88.31 212 ARG A N 1
ATOM 1584 C CA . ARG A 1 212 ? 6.742 -4.195 18.975 1.00 88.31 212 ARG A CA 1
ATOM 1585 C C . ARG A 1 212 ? 5.784 -4.889 19.940 1.00 88.31 212 ARG A C 1
ATOM 1587 O O . ARG A 1 212 ? 5.210 -5.913 19.573 1.00 88.31 212 ARG A O 1
ATOM 1594 N N . ALA A 1 213 ? 5.554 -4.318 21.125 1.00 88.12 213 ALA A N 1
ATOM 1595 C CA . ALA A 1 213 ? 4.658 -4.887 22.136 1.00 88.12 213 ALA A CA 1
ATOM 1596 C C . ALA A 1 213 ? 3.242 -5.145 21.582 1.00 88.12 213 ALA A C 1
ATOM 1598 O O . ALA A 1 213 ? 2.695 -6.235 21.763 1.00 88.12 213 ALA A O 1
ATOM 1599 N N . ARG A 1 214 ? 2.689 -4.205 20.801 1.00 87.69 214 ARG A N 1
ATOM 1600 C CA . ARG A 1 214 ? 1.370 -4.344 20.149 1.00 87.69 214 ARG A CA 1
ATOM 1601 C C . ARG A 1 214 ? 1.275 -5.537 19.178 1.00 87.69 214 ARG A C 1
ATOM 1603 O O . ARG A 1 214 ? 0.181 -6.064 18.956 1.00 87.69 214 ARG A O 1
ATOM 1610 N N . PHE A 1 215 ? 2.401 -5.982 18.614 1.00 87.25 215 PHE A N 1
ATOM 1611 C CA . PHE A 1 215 ? 2.478 -7.103 17.670 1.00 87.25 215 PHE A CA 1
ATOM 1612 C C . PHE A 1 215 ? 2.876 -8.448 18.300 1.00 87.25 215 PHE A C 1
ATOM 1614 O O . PHE A 1 215 ? 2.757 -9.472 17.627 1.00 87.25 215 PHE A O 1
ATOM 1621 N N . ALA A 1 216 ? 3.250 -8.497 19.584 1.00 84.06 216 ALA A N 1
ATOM 1622 C CA . ALA A 1 216 ? 3.670 -9.732 20.260 1.00 84.06 216 ALA A CA 1
ATOM 1623 C C . ALA A 1 216 ? 2.646 -10.883 20.128 1.00 84.06 216 ALA A C 1
ATOM 1625 O O . ALA A 1 216 ? 3.020 -12.037 19.930 1.00 84.06 216 ALA A O 1
ATOM 1626 N N . ARG A 1 217 ? 1.339 -10.568 20.118 1.00 81.69 217 ARG A N 1
ATOM 1627 C CA . ARG A 1 217 ? 0.251 -11.553 19.938 1.00 81.69 217 ARG A CA 1
ATOM 1628 C C . ARG A 1 217 ? 0.276 -12.328 18.611 1.00 81.69 217 ARG A C 1
ATOM 1630 O O . ARG A 1 217 ? -0.388 -13.356 18.519 1.00 81.69 217 ARG A O 1
ATOM 1637 N N . PHE A 1 218 ? 1.010 -11.858 17.602 1.00 81.06 218 PHE A N 1
ATOM 1638 C CA . PHE A 1 218 ? 1.179 -12.547 16.316 1.00 81.06 218 PHE A CA 1
ATOM 1639 C C . PHE A 1 218 ? 2.421 -13.450 16.266 1.00 81.06 218 PHE A C 1
ATOM 1641 O O . PHE A 1 218 ? 2.662 -14.067 15.235 1.00 81.06 218 PHE A O 1
ATOM 1648 N N . ARG A 1 219 ? 3.194 -13.547 17.362 1.00 64.75 219 ARG A N 1
ATOM 1649 C CA . ARG A 1 219 ? 4.457 -14.306 17.445 1.00 64.75 219 ARG A CA 1
ATOM 1650 C C . ARG A 1 219 ? 5.465 -13.912 16.356 1.00 64.75 219 ARG A C 1
ATOM 1652 O O . ARG A 1 219 ? 6.058 -14.766 15.706 1.00 64.75 219 ARG A O 1
ATOM 1659 N N . CYS A 1 220 ? 5.673 -12.6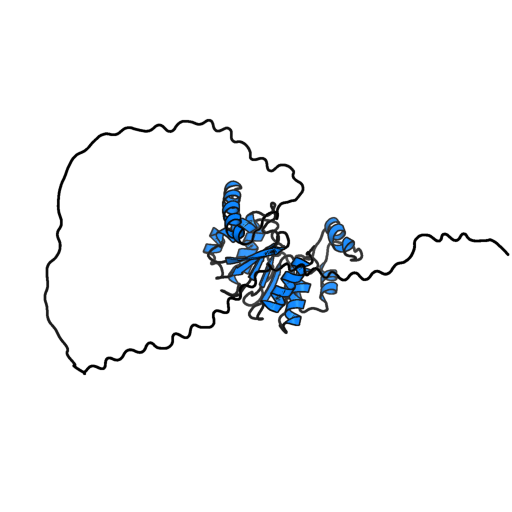04 16.171 1.00 55.28 220 CYS A N 1
ATOM 1660 C CA . CYS A 1 220 ? 6.652 -12.032 15.232 1.00 55.28 220 CYS A CA 1
ATOM 1661 C C . CYS A 1 220 ? 8.112 -12.185 15.699 1.00 55.28 220 CYS A C 1
ATOM 1663 O O . CYS A 1 220 ? 8.910 -11.248 15.626 1.00 55.28 220 CYS A O 1
ATOM 1665 N N . GLU A 1 221 ? 8.460 -13.357 16.210 1.00 42.94 221 GLU A N 1
ATOM 1666 C CA . GLU A 1 221 ? 9.824 -13.721 16.559 1.00 42.94 221 GLU A CA 1
ATOM 1667 C C . GLU A 1 221 ? 10.567 -14.074 15.256 1.00 42.94 221 GLU A C 1
ATOM 1669 O O . GLU A 1 221 ? 10.058 -14.810 14.414 1.00 42.94 221 GLU A O 1
ATOM 1674 N N . ASN A 1 222 ? 11.771 -13.519 15.078 1.00 40.84 222 ASN A N 1
ATOM 1675 C CA . ASN A 1 222 ? 12.687 -13.752 13.945 1.00 40.84 222 ASN A CA 1
ATOM 1676 C C . ASN A 1 222 ? 12.412 -13.049 12.595 1.00 40.84 222 ASN A C 1
ATOM 1678 O O . ASN A 1 222 ? 13.060 -13.391 11.607 1.00 40.84 222 ASN A O 1
ATOM 1682 N N . ALA A 1 223 ? 11.622 -11.967 12.547 1.00 44.16 223 ALA A N 1
ATOM 1683 C CA . ALA A 1 223 ? 11.568 -11.073 11.368 1.00 44.16 223 ALA A CA 1
ATOM 1684 C C . ALA A 1 223 ? 12.872 -10.262 11.114 1.00 44.16 223 ALA A C 1
ATOM 1686 O O . ALA A 1 223 ? 12.930 -9.432 10.209 1.00 44.16 223 ALA A O 1
ATOM 1687 N N . SER A 1 224 ? 13.919 -10.469 11.923 1.00 42.38 224 SER A N 1
ATOM 1688 C CA . SER A 1 224 ? 15.163 -9.686 11.932 1.00 42.38 224 SER A CA 1
ATOM 1689 C C . SER A 1 224 ? 16.433 -10.553 11.947 1.00 42.38 224 SER A C 1
ATOM 1691 O O . SER A 1 224 ? 17.397 -10.227 12.635 1.00 42.38 224 SER A O 1
ATOM 1693 N N . THR A 1 225 ? 16.439 -11.663 11.203 1.00 37.22 225 THR A N 1
ATOM 1694 C CA . THR A 1 225 ? 17.593 -12.579 11.057 1.00 37.22 225 THR A CA 1
ATOM 1695 C C . THR A 1 225 ? 18.314 -12.417 9.709 1.00 37.22 225 THR A C 1
ATOM 1697 O O . THR A 1 225 ? 18.657 -13.379 9.029 1.00 37.22 225 THR A O 1
ATOM 1700 N N . GLY A 1 226 ? 18.596 -11.162 9.337 1.00 31.59 226 GLY A N 1
ATOM 1701 C CA . GLY A 1 226 ? 19.718 -10.865 8.436 1.00 31.59 226 GLY A CA 1
ATOM 1702 C C . GLY A 1 226 ? 21.066 -11.148 9.128 1.00 31.59 226 GLY A C 1
ATOM 1703 O O . GLY A 1 226 ? 21.091 -11.322 10.350 1.00 31.59 226 GLY A O 1
ATOM 1704 N N . PRO A 1 227 ? 22.193 -11.198 8.392 1.00 34.03 227 PRO A N 1
ATOM 1705 C CA . PRO A 1 227 ? 23.481 -11.623 8.940 1.00 34.03 227 PRO A CA 1
ATOM 1706 C C . PRO A 1 227 ? 23.910 -10.771 10.143 1.00 34.03 227 PRO A C 1
ATOM 1708 O O . PRO A 1 227 ? 23.970 -9.541 10.079 1.00 34.03 227 PRO A O 1
ATOM 1711 N N . THR A 1 228 ? 24.218 -11.441 11.252 1.00 40.50 228 THR A N 1
ATOM 1712 C CA . THR A 1 228 ? 24.418 -10.837 12.573 1.00 40.50 228 THR A CA 1
ATOM 1713 C C . THR A 1 228 ? 25.727 -10.053 12.686 1.00 40.50 228 THR A C 1
ATOM 1715 O O . THR A 1 228 ? 26.706 -10.537 13.253 1.00 40.50 228 THR A O 1
ATOM 1718 N N . ARG A 1 229 ? 25.734 -8.799 12.225 1.00 30.89 229 ARG A N 1
ATOM 1719 C CA . ARG A 1 229 ? 26.726 -7.792 12.638 1.00 30.89 229 ARG A CA 1
ATOM 1720 C C . ARG A 1 229 ? 26.161 -6.907 13.751 1.00 30.89 229 ARG A C 1
ATOM 1722 O O . ARG A 1 229 ? 25.682 -5.808 13.520 1.00 30.89 229 ARG A O 1
ATOM 1729 N N . HIS A 1 230 ? 26.242 -7.452 14.964 1.00 30.06 230 HIS A N 1
ATOM 1730 C CA . HIS A 1 230 ? 26.304 -6.739 16.245 1.00 30.06 230 HIS A CA 1
ATOM 1731 C C . HIS A 1 230 ? 25.284 -5.610 16.498 1.00 30.06 230 HIS A C 1
ATOM 1733 O O . HIS A 1 230 ? 25.647 -4.442 16.597 1.00 30.06 230 HIS A O 1
ATOM 1739 N N . TRP A 1 231 ? 24.046 -5.984 16.839 1.00 28.45 231 TRP A N 1
ATOM 1740 C CA . TRP A 1 231 ? 23.305 -5.220 17.853 1.00 28.45 231 TRP A CA 1
ATOM 1741 C C . TRP A 1 231 ? 23.942 -5.469 19.231 1.00 28.45 231 TRP A C 1
ATOM 1743 O O . TRP A 1 231 ? 23.458 -6.280 20.019 1.00 28.45 231 TRP A O 1
ATOM 1753 N N . GLN A 1 232 ? 25.064 -4.803 19.510 1.00 25.47 232 GLN A N 1
ATOM 1754 C CA . GLN A 1 232 ? 25.551 -4.649 20.882 1.00 25.47 232 GLN A CA 1
ATOM 1755 C C . GLN A 1 232 ? 24.874 -3.421 21.506 1.00 25.47 232 GLN A C 1
ATOM 1757 O O . GLN A 1 232 ? 24.906 -2.349 20.900 1.00 25.47 232 GLN A O 1
ATOM 1762 N N . PRO A 1 233 ? 24.276 -3.526 22.706 1.00 28.17 233 PRO A N 1
ATOM 1763 C CA . PRO A 1 233 ? 23.851 -2.341 23.434 1.00 28.17 233 PRO A CA 1
ATOM 1764 C C . PRO A 1 233 ? 25.093 -1.559 23.869 1.00 28.17 233 PRO A C 1
ATOM 1766 O O . PRO A 1 233 ? 25.992 -2.117 24.505 1.00 28.17 233 PRO A O 1
ATOM 1769 N N . ILE A 1 234 ? 25.131 -0.260 23.562 1.00 30.11 234 ILE A N 1
ATOM 1770 C CA . ILE A 1 234 ? 26.131 0.650 24.126 1.00 30.11 234 ILE A CA 1
ATOM 1771 C C . ILE A 1 234 ? 25.957 0.619 25.646 1.00 30.11 234 ILE A C 1
ATOM 1773 O O . ILE A 1 234 ? 24.941 1.072 26.176 1.00 30.11 234 ILE A O 1
ATOM 1777 N N . ARG A 1 235 ? 26.943 0.061 26.358 1.00 28.08 235 ARG A N 1
ATOM 1778 C CA . ARG A 1 235 ? 26.979 0.101 27.821 1.00 28.08 235 ARG A CA 1
ATOM 1779 C C . ARG A 1 235 ? 27.297 1.528 28.254 1.00 28.08 235 ARG A C 1
ATOM 1781 O O . ARG A 1 235 ? 28.462 1.885 28.389 1.00 28.08 235 ARG A O 1
ATOM 1788 N N . ALA A 1 236 ? 26.261 2.330 28.481 1.00 30.19 236 ALA A N 1
ATOM 1789 C CA . ALA A 1 236 ? 26.405 3.594 29.185 1.00 30.19 236 ALA A CA 1
ATOM 1790 C C . ALA A 1 236 ? 26.971 3.304 30.585 1.00 30.19 236 ALA A C 1
ATOM 1792 O O . ALA A 1 236 ? 26.315 2.670 31.413 1.00 30.19 236 ALA A O 1
ATOM 1793 N N . SER A 1 237 ? 28.213 3.720 30.832 1.00 32.34 237 SER A N 1
ATOM 1794 C CA . SER A 1 237 ? 28.923 3.513 32.094 1.00 32.34 237 SER A CA 1
ATOM 1795 C C . SER A 1 237 ? 28.422 4.491 33.162 1.00 32.34 237 SER A C 1
ATOM 1797 O O . SER A 1 237 ? 29.105 5.448 33.520 1.00 32.34 237 SER A O 1
ATOM 1799 N N . ALA A 1 238 ? 27.200 4.264 33.642 1.00 31.41 238 ALA A N 1
ATOM 1800 C CA . ALA A 1 238 ? 26.608 5.000 34.749 1.00 31.41 238 ALA A CA 1
ATOM 1801 C C . ALA A 1 238 ? 26.982 4.330 36.082 1.00 31.41 238 ALA A C 1
ATOM 1803 O O . ALA A 1 238 ? 26.432 3.288 36.443 1.00 31.41 238 ALA A O 1
ATOM 1804 N N . SER A 1 239 ? 27.925 4.926 36.812 1.00 31.05 239 SER A N 1
ATOM 1805 C CA . SER A 1 239 ? 28.254 4.514 38.182 1.00 31.05 239 SER A CA 1
ATOM 1806 C C . SER A 1 239 ? 27.051 4.730 39.117 1.00 31.05 239 SER A C 1
ATOM 1808 O O . SER A 1 239 ? 26.373 5.753 38.995 1.00 31.05 239 SER A O 1
ATOM 1810 N N . PRO A 1 240 ? 26.773 3.820 40.069 1.00 32.09 240 PRO A N 1
ATOM 1811 C CA . PRO A 1 240 ? 25.603 3.925 40.938 1.00 32.09 240 PRO A CA 1
ATOM 1812 C C . PRO A 1 240 ? 25.789 5.001 42.020 1.00 32.09 240 PRO A C 1
ATOM 1814 O O . PRO A 1 240 ? 26.314 4.738 43.101 1.00 32.09 240 PRO A O 1
ATOM 1817 N N . GLY A 1 241 ? 25.322 6.220 41.744 1.00 29.00 241 GLY A N 1
ATOM 1818 C CA . GLY A 1 241 ? 25.117 7.248 42.767 1.00 29.00 241 GLY A CA 1
ATOM 1819 C C . GLY A 1 241 ? 23.933 6.877 43.665 1.00 29.00 241 GLY A C 1
ATOM 1820 O O . GLY A 1 241 ? 22.816 6.711 43.180 1.00 29.00 241 GLY A O 1
ATOM 1821 N N . ALA A 1 242 ? 24.169 6.717 44.968 1.00 30.38 242 ALA A N 1
ATOM 1822 C CA . ALA A 1 242 ? 23.155 6.231 45.901 1.00 30.38 242 ALA A CA 1
ATOM 1823 C C . ALA A 1 242 ? 22.111 7.307 46.262 1.00 30.38 242 ALA A C 1
ATOM 1825 O O . ALA A 1 242 ? 22.441 8.340 46.844 1.00 30.38 242 ALA A O 1
ATOM 1826 N N . CYS A 1 243 ? 20.830 7.031 45.999 1.00 28.34 243 CYS A N 1
ATOM 1827 C CA . CYS A 1 243 ? 19.719 7.821 46.532 1.00 28.34 243 CYS A CA 1
ATOM 1828 C C . CYS A 1 243 ? 19.480 7.468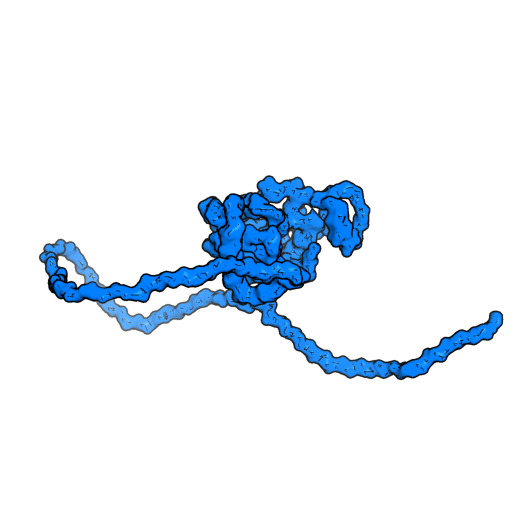 48.009 1.00 28.34 243 CYS A C 1
ATOM 1830 O O . CYS A 1 243 ? 18.874 6.443 48.319 1.00 28.34 243 CYS A O 1
ATOM 1832 N N . GLY A 1 244 ? 19.961 8.316 48.920 1.00 28.88 244 GLY A N 1
ATOM 1833 C CA . GLY A 1 244 ? 19.785 8.141 50.361 1.00 28.88 244 GLY A CA 1
ATOM 1834 C C . GLY A 1 244 ? 18.431 8.632 50.886 1.00 28.88 244 GLY A C 1
ATOM 1835 O O . GLY A 1 244 ? 18.072 9.793 50.720 1.00 28.88 244 GLY A O 1
ATOM 1836 N N . ALA A 1 245 ? 17.726 7.752 51.594 1.00 29.56 245 ALA A N 1
ATOM 1837 C CA . ALA A 1 245 ? 16.663 8.041 52.559 1.00 29.56 245 ALA A CA 1
ATOM 1838 C C . ALA A 1 245 ? 16.735 6.918 53.618 1.00 29.56 245 ALA A C 1
ATOM 1840 O O . ALA A 1 245 ? 16.981 5.777 53.215 1.00 29.56 245 ALA A O 1
ATOM 1841 N N . PRO A 1 246 ? 16.567 7.180 54.935 1.00 38.78 246 PRO A N 1
ATOM 1842 C CA . PRO A 1 246 ? 15.395 7.902 55.445 1.00 38.78 246 PRO A CA 1
ATOM 1843 C C . PRO A 1 246 ? 15.628 8.848 56.645 1.00 38.78 246 PRO A C 1
ATOM 1845 O O . PRO A 1 246 ? 16.519 8.643 57.463 1.00 38.78 246 PRO A O 1
ATOM 1848 N N . THR A 1 247 ? 14.691 9.775 56.863 1.00 30.11 247 THR A N 1
ATOM 1849 C CA . THR A 1 247 ? 14.384 10.309 58.204 1.00 30.11 247 THR A CA 1
ATOM 1850 C C . THR A 1 247 ? 12.880 10.526 58.389 1.00 30.11 247 THR A C 1
ATOM 1852 O O . THR A 1 247 ? 12.152 10.895 57.471 1.00 30.11 247 THR A O 1
ATOM 1855 N N . ARG A 1 248 ? 12.415 10.277 59.615 1.00 32.12 248 ARG A N 1
ATOM 1856 C CA . ARG A 1 248 ? 11.085 10.600 60.155 1.00 32.12 248 ARG A CA 1
ATOM 1857 C C . ARG A 1 248 ? 11.341 11.033 61.605 1.00 32.12 248 ARG A C 1
ATOM 1859 O O . ARG A 1 248 ? 12.186 10.409 62.248 1.00 32.12 248 ARG A O 1
ATOM 1866 N N . PRO A 1 249 ? 10.684 12.082 62.123 1.00 39.41 249 PRO A N 1
ATOM 1867 C CA . PRO A 1 249 ? 9.532 11.827 62.995 1.00 39.41 249 PRO A CA 1
ATOM 1868 C C . PRO A 1 249 ? 8.455 12.933 62.920 1.00 39.41 249 PRO A C 1
ATOM 1870 O O . PRO A 1 249 ? 8.585 13.892 62.169 1.00 39.41 249 PRO A O 1
ATOM 1873 N N . GLY A 1 250 ? 7.398 12.805 63.730 1.00 27.58 250 GLY A N 1
ATOM 1874 C CA . GLY A 1 250 ? 6.400 13.862 63.962 1.00 27.58 250 GLY A CA 1
ATOM 1875 C C . GLY A 1 250 ? 4.968 13.329 63.963 1.00 27.58 250 GLY A C 1
ATOM 1876 O O . GLY A 1 250 ? 4.506 12.812 62.950 1.00 27.58 250 GLY A O 1
ATOM 1877 N N . ASN A 1 251 ? 4.273 13.422 65.101 1.00 30.45 251 ASN A N 1
ATOM 1878 C CA . ASN A 1 251 ? 2.917 12.891 65.275 1.00 30.45 251 ASN A CA 1
ATOM 1879 C C . ASN A 1 251 ? 2.106 13.785 66.239 1.00 30.45 251 ASN A C 1
ATOM 1881 O O . ASN A 1 251 ? 2.469 13.875 67.406 1.00 30.45 251 ASN A O 1
ATOM 1885 N N . CYS A 1 252 ? 1.019 14.400 65.758 1.00 26.41 252 CYS A N 1
ATOM 1886 C CA . CYS A 1 252 ? -0.089 15.044 66.499 1.00 26.41 252 CYS A CA 1
ATOM 1887 C C . CYS A 1 252 ? -1.286 15.081 65.518 1.00 26.41 252 CYS A C 1
ATOM 1889 O O . CYS A 1 252 ? -1.083 15.411 64.355 1.00 26.41 252 CYS A O 1
ATOM 1891 N N . ARG A 1 253 ? -2.489 14.557 65.810 1.00 26.77 253 ARG A N 1
ATOM 1892 C CA . ARG A 1 253 ? -3.518 15.007 66.782 1.00 26.77 253 ARG A CA 1
ATOM 1893 C C . ARG A 1 253 ? -3.938 16.479 66.598 1.00 26.77 253 ARG A C 1
ATOM 1895 O O . ARG A 1 253 ? -3.060 17.325 66.683 1.00 26.77 253 ARG A O 1
ATOM 1902 N N . SER A 1 254 ? -5.213 16.871 66.474 1.00 27.95 254 SER A N 1
ATOM 1903 C CA . SER A 1 254 ? -6.477 16.261 65.965 1.00 27.95 254 SER A CA 1
ATOM 1904 C C . SER A 1 254 ? -7.468 17.448 65.685 1.00 27.95 254 SER A C 1
ATOM 1906 O O . SER A 1 254 ? -6.985 18.573 65.611 1.00 27.95 254 SER A O 1
ATOM 1908 N N . ASP A 1 255 ? -8.793 17.393 65.457 1.00 28.88 255 ASP A N 1
ATOM 1909 C CA . ASP A 1 255 ? -9.845 16.364 65.580 1.00 28.88 255 ASP A CA 1
ATOM 1910 C C . ASP A 1 255 ? -11.155 16.783 64.848 1.00 28.88 255 ASP A C 1
ATOM 1912 O O . ASP A 1 255 ? -11.334 17.962 64.551 1.00 28.88 255 ASP A O 1
ATOM 1916 N N . THR A 1 256 ? -12.135 15.868 64.717 1.00 29.19 256 THR A N 1
ATOM 1917 C CA . THR A 1 256 ? -13.570 16.110 64.365 1.00 29.19 256 THR A CA 1
ATOM 1918 C C . THR A 1 256 ? -13.900 16.685 62.956 1.00 29.19 256 THR A C 1
ATOM 1920 O O . THR A 1 256 ? -13.024 17.201 62.279 1.00 29.19 256 THR A O 1
ATOM 1923 N N . LYS A 1 257 ? -15.126 16.620 62.383 1.00 28.97 257 LYS A N 1
ATOM 1924 C CA . LYS A 1 257 ? -16.438 16.005 62.746 1.00 28.97 257 LYS A CA 1
ATOM 1925 C C . LYS A 1 257 ? -17.275 15.697 61.473 1.00 28.97 257 LYS A C 1
ATOM 1927 O O . LYS A 1 257 ? -17.063 16.301 60.429 1.00 28.97 257 LYS A O 1
ATOM 1932 N N . ARG A 1 258 ? -18.287 14.817 61.577 1.00 29.17 258 ARG A N 1
ATOM 1933 C CA . ARG A 1 258 ? -19.391 14.648 60.589 1.00 29.17 258 ARG A CA 1
ATOM 1934 C C . ARG A 1 258 ? -20.433 15.779 60.703 1.00 29.17 258 ARG A C 1
ATOM 1936 O O . ARG A 1 258 ? -20.703 16.162 61.837 1.00 29.17 258 ARG A O 1
ATOM 1943 N N . ALA A 1 259 ? -21.146 16.123 59.613 1.00 29.12 259 ALA A N 1
ATOM 1944 C CA . ALA A 1 259 ? -22.627 16.256 59.591 1.00 29.12 259 ALA A CA 1
ATOM 1945 C C . ALA A 1 259 ? -23.238 16.601 58.206 1.00 29.12 259 ALA A C 1
ATOM 1947 O O . ALA A 1 259 ? -22.683 17.398 57.458 1.00 29.12 259 ALA A O 1
ATOM 1948 N N . ALA A 1 260 ? -24.425 16.040 57.932 1.00 31.67 260 ALA A N 1
ATOM 1949 C CA . ALA A 1 260 ? -25.463 16.423 56.950 1.00 31.67 260 ALA A CA 1
ATOM 1950 C C . ALA A 1 260 ? -26.720 15.545 57.232 1.00 31.67 260 ALA A C 1
ATOM 1952 O O . ALA A 1 260 ? -26.554 14.537 57.928 1.00 31.67 260 ALA A O 1
ATOM 1953 N N . PRO A 1 261 ? -27.931 15.767 56.663 1.00 51.12 261 PRO A N 1
ATOM 1954 C CA . PRO A 1 261 ? -28.613 17.000 56.219 1.00 51.12 261 PRO A CA 1
ATOM 1955 C C . PRO A 1 261 ? -30.054 17.159 56.814 1.00 51.12 261 PRO A C 1
ATOM 1957 O O . PRO A 1 261 ? -30.593 16.209 57.378 1.00 51.12 261 PRO A O 1
ATOM 1960 N N . LYS A 1 262 ? -30.719 18.317 56.613 1.00 31.25 262 LYS A N 1
ATOM 1961 C CA . LYS A 1 262 ? -32.198 18.580 56.656 1.00 31.25 262 LYS A CA 1
ATOM 1962 C C . LYS A 1 262 ? -32.481 19.862 55.828 1.00 31.25 262 LYS A C 1
ATOM 1964 O O . LYS A 1 262 ? -31.554 20.653 55.705 1.00 31.25 262 LYS A O 1
ATOM 1969 N N . GLY A 1 263 ? -33.652 20.178 55.253 1.00 28.61 263 GLY A N 1
ATOM 1970 C CA . GLY A 1 263 ? -34.971 19.524 55.104 1.00 28.61 263 GLY A CA 1
ATOM 1971 C C . GLY A 1 263 ? -35.895 20.380 54.182 1.00 28.61 263 GLY A C 1
ATOM 1972 O O . GLY A 1 263 ? -35.503 21.486 53.826 1.00 28.61 263 GLY A O 1
ATOM 1973 N N . GLY A 1 264 ? -37.071 19.877 53.756 1.00 27.61 264 GLY A N 1
ATOM 1974 C CA . GLY A 1 264 ? -38.030 20.571 52.846 1.00 27.61 264 GLY A CA 1
ATOM 1975 C C . GLY A 1 264 ? -39.019 21.536 53.549 1.00 27.61 264 GLY A C 1
ATOM 1976 O O . GLY A 1 264 ? -38.671 21.984 54.642 1.00 27.61 264 GLY A O 1
ATOM 1977 N N . PRO A 1 265 ? -40.251 21.820 53.027 1.00 47.28 265 PRO A N 1
ATOM 1978 C CA . PRO A 1 265 ? -40.997 21.140 51.936 1.00 47.28 265 PRO A CA 1
ATOM 1979 C C . PRO A 1 265 ? -41.792 22.063 50.950 1.00 47.28 265 PRO A C 1
ATOM 1981 O O . PRO A 1 265 ? -41.779 23.282 51.084 1.00 47.28 265 PRO A O 1
ATOM 1984 N N . GLY A 1 266 ? -42.580 21.484 50.017 1.00 29.20 266 GLY A N 1
ATOM 1985 C CA . GLY A 1 266 ? -43.661 22.210 49.309 1.00 29.20 266 GLY A CA 1
ATOM 1986 C C . GLY A 1 266 ? -44.376 21.481 48.143 1.00 29.20 266 GLY A C 1
ATOM 1987 O O . GLY A 1 266 ? -43.772 21.281 47.101 1.00 29.20 266 GLY A O 1
ATOM 1988 N N . SER A 1 267 ? -45.661 21.120 48.338 1.00 30.39 267 SER A N 1
ATOM 1989 C CA . SER A 1 267 ? -46.818 21.109 47.385 1.00 30.39 267 SER A CA 1
ATOM 1990 C C . SER A 1 267 ? -46.546 21.356 45.878 1.00 30.39 267 SER A C 1
ATOM 1992 O O . SER A 1 267 ? -45.900 22.346 45.561 1.00 30.39 267 SER A O 1
ATOM 1994 N N . ARG A 1 268 ? -47.134 20.685 44.865 1.00 31.75 268 ARG A N 1
ATOM 1995 C CA . ARG A 1 268 ? -48.290 19.751 44.658 1.00 31.75 268 ARG A CA 1
ATOM 1996 C C . ARG A 1 268 ? -48.278 19.365 43.140 1.00 31.75 268 ARG A C 1
ATOM 1998 O O . ARG A 1 268 ? -47.509 19.978 42.409 1.00 31.75 268 ARG A O 1
ATOM 2005 N N . SER A 1 269 ? -49.106 18.509 42.517 1.00 31.30 269 SER A N 1
ATOM 2006 C CA . SER A 1 269 ? -49.945 17.330 42.859 1.00 31.30 269 SER A CA 1
ATOM 2007 C C . SER A 1 269 ? -50.551 16.767 41.553 1.00 31.30 269 SER A C 1
ATOM 2009 O O . SER A 1 269 ? -50.878 17.565 40.677 1.00 31.30 269 SER A O 1
ATOM 2011 N N . GLY A 1 270 ? -50.802 15.457 41.440 1.00 32.00 270 GLY A N 1
ATOM 2012 C CA . GLY A 1 270 ? -51.517 14.861 40.297 1.00 32.00 270 GLY A CA 1
ATOM 2013 C C . GLY A 1 270 ? -51.572 13.333 40.382 1.00 32.00 270 GLY A C 1
ATOM 2014 O O . GLY A 1 270 ? -50.529 12.689 40.422 1.00 32.00 270 GLY A O 1
ATOM 2015 N N . GLU A 1 271 ? -52.776 12.769 40.443 1.00 35.69 271 GLU A N 1
ATOM 2016 C CA . GLU A 1 271 ? -53.050 11.353 40.716 1.00 35.69 271 GLU A CA 1
ATOM 2017 C C . GLU A 1 271 ? -53.960 10.781 39.621 1.00 35.69 271 GLU A C 1
ATOM 2019 O O . GLU A 1 271 ? -54.970 11.393 39.279 1.00 35.69 271 GLU A O 1
ATOM 2024 N N . THR A 1 272 ? -53.608 9.611 39.084 1.00 36.25 272 THR A N 1
ATOM 2025 C CA . THR A 1 272 ? -54.491 8.775 38.251 1.00 36.25 272 THR A CA 1
ATOM 2026 C C . THR A 1 272 ? -54.107 7.320 38.484 1.00 36.25 272 THR A C 1
ATOM 2028 O O . THR A 1 272 ? -52.981 6.926 38.187 1.00 36.25 272 THR A O 1
ATOM 2031 N N . ASP A 1 273 ? -55.029 6.556 39.060 1.00 36.34 273 ASP A N 1
ATOM 2032 C CA . ASP A 1 273 ? -54.799 5.210 39.584 1.00 36.34 273 ASP A CA 1
ATOM 2033 C C . ASP A 1 273 ? -55.371 4.148 38.631 1.00 36.34 273 ASP A C 1
ATOM 2035 O O . ASP A 1 273 ? -56.576 4.144 38.373 1.00 36.34 273 ASP A O 1
ATOM 2039 N N . HIS A 1 274 ? -54.535 3.245 38.103 1.00 32.47 274 HIS A N 1
ATOM 2040 C CA . HIS A 1 274 ? -54.973 2.107 37.280 1.00 32.47 274 HIS A CA 1
ATOM 2041 C C . HIS A 1 274 ? -54.143 0.835 37.557 1.00 32.47 274 HIS A C 1
ATOM 2043 O O . HIS A 1 274 ? -53.031 0.671 37.065 1.00 32.47 274 HIS A O 1
ATOM 2049 N N . LEU A 1 275 ? -54.765 -0.035 38.362 1.00 32.09 275 LEU A N 1
ATOM 2050 C CA . LEU A 1 275 ? -54.555 -1.457 38.698 1.00 32.09 275 LEU A CA 1
ATOM 2051 C C . LEU A 1 275 ? -53.382 -2.264 38.090 1.00 32.09 275 LEU A C 1
ATOM 2053 O O . LEU A 1 275 ? -53.064 -2.216 36.906 1.00 32.09 275 LEU A O 1
ATOM 2057 N N . MET A 1 276 ? -52.828 -3.147 38.932 1.00 33.91 276 MET A N 1
ATOM 2058 C CA . MET A 1 276 ? -51.705 -4.036 38.613 1.00 33.91 276 MET A CA 1
ATOM 2059 C C . MET A 1 276 ? -52.054 -5.219 37.696 1.00 33.91 276 MET A C 1
ATOM 2061 O O . MET A 1 276 ? -53.056 -5.902 37.902 1.00 33.91 276 MET A O 1
ATOM 2065 N N . ILE A 1 277 ? -51.096 -5.586 36.840 1.00 35.94 277 ILE A N 1
ATOM 2066 C CA . ILE A 1 277 ? -50.819 -6.981 36.463 1.00 35.94 277 ILE A CA 1
ATOM 2067 C C . ILE A 1 277 ? -49.320 -7.216 36.683 1.00 35.94 277 ILE A C 1
ATOM 2069 O O . ILE A 1 277 ? -48.498 -6.409 36.250 1.00 35.94 277 ILE A O 1
ATOM 2073 N N . LEU A 1 278 ? -48.962 -8.308 37.361 1.00 36.75 278 LEU A N 1
ATOM 2074 C CA . LEU A 1 278 ? -47.575 -8.708 37.598 1.00 36.75 278 LEU A CA 1
ATOM 2075 C C . LEU A 1 278 ? -47.378 -10.141 37.110 1.00 36.75 278 LEU A C 1
ATOM 2077 O O . LEU A 1 278 ? -47.783 -11.084 37.781 1.00 36.75 278 LEU A O 1
ATOM 2081 N N . GLU A 1 279 ? -46.733 -10.304 35.956 1.00 33.00 279 GLU A N 1
ATOM 2082 C CA . GLU A 1 279 ? -46.279 -11.613 35.493 1.00 33.00 279 GLU A CA 1
ATOM 2083 C C . GLU A 1 279 ? -44.938 -11.493 34.763 1.00 33.00 279 GLU A C 1
ATOM 2085 O O . GLU A 1 279 ? -44.711 -10.592 33.953 1.00 33.00 279 GLU A O 1
ATOM 2090 N N . THR A 1 280 ? -44.003 -12.379 35.103 1.00 45.38 280 THR A N 1
ATOM 2091 C CA . THR A 1 280 ? -42.610 -12.303 34.656 1.00 45.38 280 THR A CA 1
ATOM 2092 C C . THR A 1 280 ? -42.323 -13.332 33.572 1.00 45.38 280 THR A C 1
ATOM 2094 O O . THR A 1 280 ? -42.183 -14.515 33.869 1.00 45.38 280 THR A O 1
ATOM 2097 N N . THR A 1 281 ? -42.122 -12.883 32.334 1.00 46.25 281 THR A N 1
ATOM 2098 C CA . THR A 1 281 ? -41.429 -13.674 31.304 1.00 46.25 281 THR A CA 1
ATOM 2099 C C . THR A 1 281 ? -40.419 -12.781 30.579 1.00 46.25 281 THR A C 1
ATOM 2101 O O . THR A 1 281 ? -40.823 -11.790 29.971 1.00 46.25 281 THR A O 1
ATOM 2104 N N . PRO A 1 282 ? -39.104 -13.073 30.629 1.00 51.09 282 PRO A N 1
ATOM 2105 C CA . PRO A 1 282 ? -38.126 -12.314 29.863 1.00 51.09 282 PRO A CA 1
ATOM 2106 C C . PRO A 1 282 ? -38.292 -12.607 28.368 1.00 51.09 282 PRO A C 1
ATOM 2108 O O . PRO A 1 282 ? -38.383 -13.766 27.960 1.00 51.09 282 PRO A O 1
ATOM 2111 N N . ALA A 1 283 ? -38.273 -11.562 27.538 1.00 40.75 283 ALA A N 1
ATOM 2112 C CA . ALA A 1 283 ? -38.200 -11.734 26.091 1.00 40.75 283 ALA A CA 1
ATOM 2113 C C . ALA A 1 283 ? -36.950 -12.564 25.720 1.00 40.75 283 ALA A C 1
ATOM 2115 O O . ALA A 1 283 ? -35.890 -12.367 26.325 1.00 40.75 283 ALA A O 1
ATOM 2116 N N . PRO A 1 284 ? -37.026 -13.478 24.735 1.00 40.28 284 PRO A N 1
ATOM 2117 C CA . PRO A 1 284 ? -35.876 -14.276 24.339 1.00 40.28 284 PRO A CA 1
ATOM 2118 C C . PRO A 1 284 ? -34.790 -13.364 23.761 1.00 40.28 284 PRO A C 1
ATOM 2120 O O . PRO A 1 284 ? -34.934 -12.823 22.665 1.00 40.28 284 PRO A O 1
ATOM 2123 N N . THR A 1 285 ? -33.683 -13.201 24.491 1.00 46.31 285 THR A N 1
ATOM 2124 C CA . THR A 1 285 ? -32.529 -12.389 24.076 1.00 46.31 285 THR A CA 1
ATOM 2125 C C . THR A 1 285 ? -31.777 -13.063 22.925 1.00 46.31 285 THR A C 1
ATOM 2127 O O . THR A 1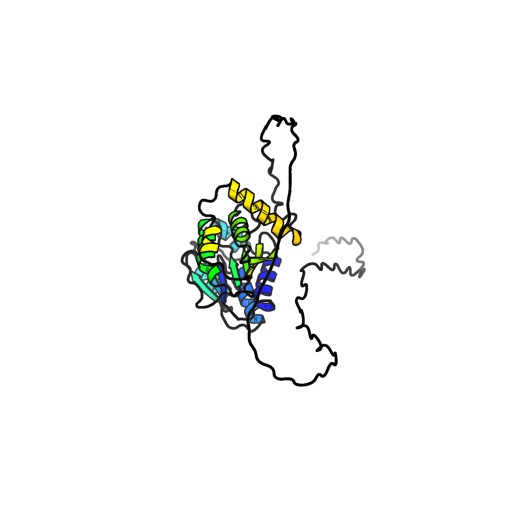 285 ? -30.697 -13.635 23.106 1.00 46.31 285 THR A O 1
ATOM 2130 N N . VAL A 1 286 ? -32.354 -13.002 21.723 1.00 40.88 286 VAL A N 1
ATOM 2131 C CA . VAL A 1 286 ? -31.743 -13.467 20.476 1.00 40.88 286 VAL A CA 1
ATOM 2132 C C . VAL A 1 286 ? -30.526 -12.593 20.188 1.00 40.88 286 VAL A C 1
ATOM 2134 O O . VAL A 1 286 ? -30.619 -11.499 19.634 1.00 40.88 286 VAL A O 1
ATOM 2137 N N . ARG A 1 287 ? -29.352 -13.079 20.598 1.00 43.47 287 ARG A N 1
ATOM 2138 C CA . ARG A 1 287 ? -28.075 -12.440 20.277 1.00 43.47 287 ARG A CA 1
ATOM 2139 C C . ARG A 1 287 ? -27.900 -12.454 18.752 1.00 43.47 287 ARG A C 1
ATOM 2141 O O . ARG A 1 287 ? -28.032 -13.532 18.165 1.00 43.47 287 ARG A O 1
ATOM 2148 N N . PRO A 1 288 ? -27.556 -11.327 18.099 1.00 40.38 288 PRO A N 1
ATOM 2149 C CA . PRO A 1 288 ? -27.179 -11.361 16.691 1.00 40.38 288 PRO A CA 1
ATOM 2150 C C . PRO A 1 288 ? -25.986 -12.319 16.513 1.00 40.38 288 PRO A C 1
ATOM 2152 O O . PRO A 1 288 ? -25.101 -12.356 17.376 1.00 40.38 288 PRO A O 1
ATOM 2155 N N . PRO A 1 289 ? -25.946 -13.127 15.437 1.00 35.50 289 PRO A N 1
ATOM 2156 C CA . PRO A 1 289 ? -24.988 -14.218 15.315 1.00 35.50 289 PRO A CA 1
ATOM 2157 C C . PRO A 1 289 ? -23.556 -13.683 15.248 1.00 35.50 289 PRO A C 1
ATOM 2159 O O . PRO A 1 289 ? -23.123 -13.122 14.241 1.00 35.50 289 PRO A O 1
ATOM 2162 N N . SER A 1 290 ? -22.798 -13.905 16.322 1.00 44.09 290 SER A N 1
ATOM 2163 C CA . SER A 1 290 ? -21.413 -13.463 16.493 1.00 44.09 290 SER A CA 1
ATOM 2164 C C . SER A 1 290 ? -20.438 -14.263 15.616 1.00 44.09 290 SER A C 1
ATOM 2166 O O . SER A 1 290 ? -19.561 -14.971 16.116 1.00 44.09 290 SER A O 1
ATOM 2168 N N . ARG A 1 291 ? -20.564 -14.154 14.287 1.00 48.19 291 ARG A N 1
ATOM 2169 C CA . ARG A 1 291 ? -19.692 -14.801 13.289 1.00 48.19 291 ARG A CA 1
ATOM 2170 C C . ARG A 1 291 ? -18.329 -14.105 13.138 1.00 48.19 291 ARG A C 1
ATOM 2172 O O . ARG A 1 291 ? -17.787 -14.006 12.040 1.00 48.19 291 ARG A O 1
ATOM 2179 N N . MET A 1 292 ? -17.710 -13.718 14.255 1.00 38.06 292 MET A N 1
ATOM 2180 C CA . MET A 1 292 ? -16.276 -13.418 14.295 1.00 38.06 292 MET A CA 1
ATOM 2181 C C . MET A 1 292 ? -15.490 -14.738 14.269 1.00 38.06 292 MET A C 1
ATOM 2183 O O . MET A 1 292 ? -14.932 -15.190 15.269 1.00 38.06 292 MET A O 1
ATOM 2187 N N . ALA A 1 293 ? -15.507 -15.400 13.111 1.00 34.81 293 ALA A N 1
ATOM 2188 C CA . ALA A 1 293 ? -14.792 -16.647 12.894 1.00 34.81 293 ALA A CA 1
ATOM 2189 C C . ALA A 1 293 ? -13.286 -16.411 13.084 1.00 34.81 293 ALA A C 1
ATOM 2191 O O . ALA A 1 293 ? -12.682 -15.629 12.349 1.00 34.81 293 ALA A O 1
ATOM 2192 N N . LYS A 1 294 ? -12.673 -17.103 14.054 1.00 34.22 294 LYS A N 1
ATOM 2193 C CA . LYS A 1 294 ? -11.226 -17.060 14.324 1.00 34.22 294 LYS A CA 1
ATOM 2194 C C . LYS A 1 294 ? -10.429 -17.710 13.181 1.00 34.22 294 LYS A C 1
ATOM 2196 O O . LYS A 1 294 ? -9.868 -18.790 13.347 1.00 34.22 294 LYS A O 1
ATOM 2201 N N . ARG A 1 295 ? -10.345 -17.049 12.024 1.00 40.22 295 ARG A N 1
ATOM 2202 C CA . ARG A 1 295 ? -9.428 -17.410 10.930 1.00 40.22 295 ARG A CA 1
ATOM 2203 C C . ARG A 1 295 ? -8.005 -16.960 11.269 1.00 40.22 295 ARG A C 1
ATOM 2205 O O . ARG A 1 295 ? -7.462 -16.041 10.670 1.00 40.22 295 ARG A O 1
ATOM 2212 N N . SER A 1 296 ? -7.423 -17.616 12.270 1.00 39.19 296 SER A N 1
ATOM 2213 C CA . SER A 1 296 ? -5.981 -17.584 12.500 1.00 39.19 296 SER A CA 1
ATOM 2214 C C . SER A 1 296 ? -5.300 -18.404 11.406 1.00 39.19 296 SER A C 1
ATOM 2216 O O . SER A 1 296 ? -5.669 -19.560 11.198 1.00 39.19 296 SER A O 1
ATOM 2218 N N . PHE A 1 297 ? -4.292 -17.851 10.729 1.00 26.47 297 PHE A N 1
ATOM 2219 C CA . PHE A 1 297 ? -3.472 -18.573 9.744 1.00 26.47 297 PHE A CA 1
ATOM 2220 C C . PHE A 1 297 ? -2.447 -19.502 10.433 1.00 26.47 297 PHE A C 1
ATOM 2222 O O . PHE A 1 297 ? -1.256 -19.486 10.145 1.00 26.47 297 PHE A O 1
ATOM 2229 N N . SER A 1 298 ? -2.920 -20.315 11.381 1.00 32.09 298 SER A N 1
ATOM 2230 C CA . SER A 1 298 ? -2.118 -21.199 12.233 1.00 32.09 298 SER A CA 1
ATOM 2231 C C . SER A 1 298 ? -2.678 -22.623 12.202 1.00 32.09 298 SER A C 1
ATOM 2233 O O . SER A 1 298 ? -3.263 -23.112 13.169 1.00 32.09 298 SER A O 1
ATOM 2235 N N . SER A 1 299 ? -2.548 -23.283 11.053 1.00 31.81 299 SER A N 1
ATOM 2236 C CA . SER A 1 299 ? -2.902 -24.697 10.866 1.00 31.81 299 SER A CA 1
ATOM 2237 C C . SER A 1 299 ? -1.936 -25.349 9.879 1.00 31.81 299 SER A C 1
ATOM 2239 O O . SER A 1 299 ? -2.303 -25.723 8.768 1.00 31.81 299 SER A O 1
ATOM 2241 N N . ILE A 1 300 ? -0.672 -25.466 10.297 1.00 40.62 300 ILE A N 1
ATOM 2242 C CA . ILE A 1 300 ? 0.288 -26.365 9.652 1.00 40.62 300 ILE A CA 1
ATOM 2243 C C . ILE A 1 300 ? -0.122 -27.791 10.030 1.00 40.62 300 ILE A C 1
ATOM 2245 O O . ILE A 1 300 ? 0.244 -28.300 11.086 1.00 40.62 300 ILE A O 1
ATOM 2249 N N . ALA A 1 301 ? -0.922 -28.418 9.171 1.00 32.56 301 ALA A N 1
ATOM 2250 C CA . ALA A 1 301 ? -1.212 -29.841 9.235 1.00 32.56 301 ALA A CA 1
ATOM 2251 C C . ALA A 1 301 ? -0.230 -30.577 8.313 1.00 32.56 301 ALA A C 1
ATOM 2253 O O . ALA A 1 301 ? -0.502 -30.768 7.128 1.00 32.56 301 ALA A O 1
ATOM 2254 N N . ILE A 1 302 ? 0.928 -30.978 8.850 1.00 38.09 302 ILE A N 1
ATOM 2255 C CA . ILE A 1 302 ? 1.808 -31.939 8.170 1.00 38.09 302 ILE A CA 1
ATOM 2256 C C . ILE A 1 302 ? 1.135 -33.310 8.281 1.00 38.09 302 ILE A C 1
ATOM 2258 O O . ILE A 1 302 ? 1.365 -34.071 9.218 1.00 38.09 302 ILE A O 1
ATOM 2262 N N . GLY A 1 303 ? 0.243 -33.594 7.332 1.00 29.92 303 GLY A N 1
ATOM 2263 C CA . GLY A 1 303 ? -0.335 -34.918 7.144 1.00 29.92 303 GLY A CA 1
ATOM 2264 C C . GLY A 1 303 ? 0.716 -35.845 6.547 1.00 29.92 303 GLY A C 1
ATOM 2265 O O . GLY A 1 303 ? 0.921 -35.849 5.335 1.00 29.92 303 GLY A O 1
ATOM 2266 N N . ALA A 1 304 ? 1.403 -36.611 7.394 1.00 33.28 304 ALA A N 1
ATOM 2267 C CA . ALA A 1 304 ? 2.354 -37.616 6.942 1.00 33.28 304 ALA A CA 1
ATOM 2268 C C . ALA A 1 304 ? 1.610 -38.763 6.235 1.00 33.28 304 ALA A C 1
ATOM 2270 O O . ALA A 1 304 ? 0.994 -39.603 6.887 1.00 33.28 304 ALA A O 1
ATOM 2271 N N . ILE A 1 305 ? 1.683 -38.816 4.902 1.00 29.17 305 ILE A N 1
ATOM 2272 C CA . ILE A 1 305 ? 1.251 -39.992 4.138 1.00 29.17 305 ILE A CA 1
ATOM 2273 C C . ILE A 1 305 ? 2.444 -40.941 4.010 1.00 29.17 305 ILE A C 1
ATOM 2275 O O . ILE A 1 305 ? 3.277 -40.815 3.113 1.00 29.17 305 ILE A O 1
ATOM 2279 N N . SER A 1 306 ? 2.516 -41.914 4.914 1.00 40.25 306 SER A N 1
ATOM 2280 C CA . SER A 1 306 ? 3.415 -43.063 4.800 1.00 40.25 306 SER A CA 1
ATOM 2281 C C . SER A 1 306 ? 2.891 -44.035 3.734 1.00 40.25 306 SER A C 1
ATOM 2283 O O . SER A 1 306 ? 2.212 -45.008 4.054 1.00 40.25 306 SER A O 1
ATOM 2285 N N . SER A 1 307 ? 3.188 -43.761 2.460 1.00 34.72 307 SER A N 1
ATOM 2286 C CA . SER A 1 307 ? 2.870 -44.650 1.332 1.00 34.72 307 SER A CA 1
ATOM 2287 C C . SER A 1 307 ? 4.148 -45.195 0.696 1.00 34.72 307 SER A C 1
ATOM 2289 O O . SER A 1 307 ? 4.681 -44.639 -0.265 1.00 34.72 307 SER A O 1
ATOM 2291 N N . THR A 1 308 ? 4.654 -46.294 1.252 1.00 35.59 308 THR A N 1
ATOM 2292 C CA . THR A 1 308 ? 5.877 -46.970 0.801 1.00 35.59 308 THR A CA 1
ATOM 2293 C C . THR A 1 308 ? 5.633 -47.768 -0.484 1.00 35.59 308 THR A C 1
ATOM 2295 O O . THR A 1 308 ? 5.349 -48.963 -0.441 1.00 35.59 308 THR A O 1
ATOM 2298 N N . VAL A 1 309 ? 5.778 -47.126 -1.645 1.00 33.53 309 VAL A N 1
ATOM 2299 C CA . VAL A 1 309 ? 5.756 -47.815 -2.948 1.00 33.53 309 VAL A CA 1
ATOM 2300 C C . VAL A 1 309 ? 7.181 -48.212 -3.340 1.00 33.53 309 VAL A C 1
ATOM 2302 O O . VAL A 1 309 ? 7.907 -47.460 -3.987 1.00 33.53 309 VAL A O 1
ATOM 2305 N N . ASN A 1 310 ? 7.596 -49.408 -2.921 1.00 31.30 310 ASN A N 1
ATOM 2306 C CA . ASN A 1 310 ? 8.900 -49.977 -3.263 1.00 31.30 310 ASN A CA 1
ATOM 2307 C C . ASN A 1 310 ? 8.936 -50.467 -4.721 1.00 31.30 310 ASN A C 1
ATOM 2309 O O . ASN A 1 310 ? 8.628 -51.629 -4.986 1.00 31.30 310 ASN A O 1
ATOM 2313 N N . PHE A 1 311 ? 9.405 -49.634 -5.652 1.00 30.69 311 PHE A N 1
ATOM 2314 C CA . PHE A 1 311 ? 9.949 -50.139 -6.915 1.00 30.69 311 PHE A CA 1
ATOM 2315 C C . PHE A 1 311 ? 11.438 -50.454 -6.745 1.00 30.69 311 PHE A C 1
ATOM 2317 O O . PHE A 1 311 ? 12.284 -49.562 -6.725 1.00 30.69 311 PHE A O 1
ATOM 2324 N N . ARG A 1 312 ? 11.761 -51.746 -6.613 1.00 35.16 312 ARG A N 1
ATOM 2325 C CA . ARG A 1 312 ? 13.145 -52.222 -6.719 1.00 35.16 312 ARG A CA 1
ATOM 2326 C C . ARG A 1 312 ? 13.603 -52.088 -8.171 1.00 35.16 312 ARG A C 1
ATOM 2328 O O . ARG A 1 312 ? 13.057 -52.760 -9.040 1.00 35.16 312 ARG A O 1
ATOM 2335 N N . LEU A 1 313 ? 14.662 -51.320 -8.399 1.00 39.56 313 LEU A N 1
ATOM 2336 C CA . LEU A 1 313 ? 15.575 -51.544 -9.517 1.00 39.56 313 LEU A CA 1
ATOM 2337 C C . LEU A 1 313 ? 16.922 -51.963 -8.923 1.00 39.56 313 LEU A C 1
ATOM 2339 O O . LEU A 1 313 ? 17.425 -51.318 -8.003 1.00 39.56 313 LEU A O 1
ATOM 2343 N N . SER A 1 314 ? 17.448 -53.097 -9.383 1.00 36.19 314 SER A N 1
ATOM 2344 C CA . SER A 1 314 ? 18.674 -53.688 -8.840 1.00 36.19 314 SER A CA 1
ATOM 2345 C C . SER A 1 314 ? 19.923 -52.889 -9.246 1.00 36.19 314 SER A C 1
ATOM 2347 O O . SER A 1 314 ? 19.905 -52.229 -10.287 1.00 36.19 314 SER A O 1
ATOM 2349 N N . PRO A 1 315 ? 21.022 -52.941 -8.469 1.00 45.47 315 PRO A N 1
ATOM 2350 C CA . PRO A 1 315 ? 22.215 -52.155 -8.766 1.00 45.47 315 PRO A CA 1
ATOM 2351 C C . PRO A 1 315 ? 23.007 -52.712 -9.955 1.00 45.47 315 PRO A C 1
ATOM 2353 O O . PRO A 1 315 ? 23.220 -53.916 -10.041 1.00 45.47 315 PRO A O 1
ATOM 2356 N N . GLY A 1 316 ? 23.540 -51.808 -10.782 1.00 42.03 316 GLY A N 1
ATOM 2357 C CA . GLY A 1 316 ? 24.763 -52.029 -11.560 1.00 42.03 316 GLY A CA 1
ATOM 2358 C C . GLY A 1 316 ? 24.684 -52.993 -12.747 1.00 42.03 316 GLY A C 1
ATOM 2359 O O . GLY A 1 316 ? 25.057 -54.155 -12.633 1.00 42.03 316 GLY A O 1
ATOM 2360 N N . ILE A 1 317 ? 24.378 -52.456 -13.932 1.00 39.72 317 ILE A N 1
ATOM 2361 C CA . ILE A 1 317 ? 24.886 -52.998 -15.200 1.00 39.72 317 ILE A CA 1
ATOM 2362 C C . ILE A 1 317 ? 25.553 -51.855 -15.970 1.00 39.72 317 ILE A C 1
ATOM 2364 O O . ILE A 1 317 ? 24.881 -50.970 -16.496 1.00 39.72 317 ILE A O 1
ATOM 2368 N N . THR A 1 318 ? 26.883 -51.891 -16.041 1.00 45.09 318 THR A N 1
ATOM 2369 C CA . THR A 1 318 ? 27.666 -51.117 -17.010 1.00 45.09 318 THR A CA 1
ATOM 2370 C C . THR A 1 318 ? 27.883 -52.009 -18.226 1.00 45.09 318 THR A C 1
ATOM 2372 O O . THR A 1 318 ? 28.559 -53.028 -18.110 1.00 45.09 318 THR A O 1
ATOM 2375 N N . ILE A 1 319 ? 27.329 -51.642 -19.383 1.00 38.31 319 ILE A N 1
ATOM 2376 C CA . ILE A 1 319 ? 27.645 -52.295 -20.661 1.00 38.31 319 ILE A CA 1
ATOM 2377 C C . ILE A 1 319 ? 28.451 -51.321 -21.516 1.00 38.31 319 ILE A C 1
ATOM 2379 O O . ILE A 1 319 ? 27.979 -50.246 -21.883 1.00 38.31 319 ILE A O 1
ATOM 2383 N N . SER A 1 320 ? 29.687 -51.720 -21.798 1.00 42.38 320 SER A N 1
ATOM 2384 C CA . SER A 1 320 ? 30.597 -51.057 -22.727 1.00 42.38 320 SER A CA 1
ATOM 2385 C C . SER A 1 320 ? 30.130 -51.242 -24.172 1.00 42.38 320 SER A C 1
ATOM 2387 O O . SER A 1 320 ? 29.562 -52.276 -24.521 1.00 42.38 320 SER A O 1
ATOM 2389 N N . VAL A 1 321 ? 30.453 -50.282 -25.038 1.00 49.66 321 VAL A N 1
ATOM 2390 C CA . VAL A 1 321 ? 30.345 -50.454 -26.494 1.00 49.66 321 VAL A CA 1
ATOM 2391 C C . VAL A 1 321 ? 31.345 -51.498 -27.021 1.00 49.66 321 VAL A C 1
ATOM 2393 O O . VAL A 1 321 ? 32.501 -51.495 -26.592 1.00 49.66 321 VAL A O 1
ATOM 2396 N N . PRO A 1 322 ? 30.950 -52.338 -27.991 1.00 54.66 322 PRO A N 1
ATOM 2397 C CA . PRO A 1 322 ? 31.856 -52.955 -28.952 1.00 54.66 322 PRO A CA 1
ATOM 2398 C C . PRO A 1 322 ? 31.922 -52.134 -30.256 1.00 54.66 322 PRO A C 1
ATOM 2400 O O . PRO A 1 322 ? 30.939 -51.515 -30.662 1.00 54.66 322 PRO A O 1
ATOM 2403 N N . SER A 1 323 ? 33.072 -52.164 -30.933 1.00 51.84 323 SER A N 1
ATOM 2404 C CA . SER A 1 323 ? 33.244 -51.628 -32.294 1.00 51.84 323 SER A CA 1
ATOM 2405 C C . SER A 1 323 ? 33.029 -52.714 -33.356 1.00 51.84 323 SER A C 1
ATOM 2407 O O . SER A 1 323 ? 33.294 -53.886 -33.093 1.00 51.84 323 SER A O 1
ATOM 2409 N N . GLY A 1 324 ? 32.647 -52.308 -34.570 1.00 43.50 324 GLY A N 1
ATOM 2410 C CA . GLY A 1 324 ? 32.490 -53.175 -35.747 1.00 43.50 324 GLY A CA 1
ATOM 2411 C C . GLY A 1 324 ? 31.118 -52.983 -36.410 1.00 43.50 324 GLY A C 1
ATOM 2412 O O . GLY A 1 324 ? 30.108 -53.086 -35.721 1.00 43.50 324 GLY A O 1
ATOM 2413 N N . SER A 1 325 ? 31.015 -52.675 -37.706 1.00 40.66 325 SER A N 1
ATOM 2414 C CA . SER A 1 325 ? 32.056 -52.483 -38.738 1.00 40.66 325 SER A CA 1
ATOM 2415 C C . SER A 1 325 ? 31.645 -51.401 -39.734 1.00 40.66 325 SER A C 1
ATOM 2417 O O . SER A 1 325 ? 30.423 -51.184 -39.876 1.00 40.66 325 SER A O 1
#

Radius of gyration: 31.61 Å; chains: 1; bounding box: 88×76×106 Å

pLDDT: mean 74.46, std 27.6, range [25.47, 98.56]

Secondary structure (DSSP, 8-state):
---HHHHHHHHHIIIII--SSSEEEEET-TTTHHHHHHHHHHHHHT--SPEEEEE--B--HHHHHHHTGGGTPPP-SSSB-HHHHHHHHTTS-EEEEES-TTTPPPPSS-EEEEEE---SSHHHHHHHHHHHGGGBPTTT-EEEETTTT-TT-HHHHHHHHHTTTTEEEEEE-STT-EEEEESSPPPHHHHHHH--TT--HHHHHHHHHHHHHTTGGGT-TTTT-S----------------------------------------------------------------------S-----------------S----PPPP--

Organism: NCBI:txid364297

Sequence (325 aa):
MLSRAEQAFYFWLARDWARDAGAIVDLGCFAGGSTARLAEGRRQAGHCRPVLACDRFTAPPEVRAQVLYAADIAPFEGTDLLALVRRLLARRPVTLVPDEIRSAVRPGGPIEILTIDAVKAIDTADAIAGTFFPALLPGGAVVVQQDRFHWRQPWIAVQMEALAGCFAPLTAGPGTTAAFLCLRPPTPNDLARAACHGTRDAELACGLTAARARFARFRCENASTGPTRHWQPIRASASPGACGAPTRPGNCRSDTKRAAPKGGPGSRSGETDHLMILETTPAPTVRPPSRMAKRSFSSIAIGAISSTVNFRLSPGITISVPSGS

Foldseek 3Di:
DDDPQLLVVLLCCLAVQDPLPFAAEAAACQLVSSLQSNQNSVVNNVNDAHHEYEDLQFDDPVCCVVPPVVVVNDDDDDTHNPVVSCVVCVPTRYDYFNDPLLPTDDPPAAYQEAEDPPQQDQVSVLSCLVPHLQRHDAQGHKYKDAQCQPPNRLLSLLLVLLLVVQWQWPAQGPQNMTMIGGNDRDDPVSSVRSRCVPPDPVSSVVSSVSSVVSHVVRVPPPSPPDPDDDPDPDPPPDDDDDDDDDDDDDDDDDDDDDDDDDDDDDDDDDDDDDDDDDDDDDDPPPDDPPPPPPPDPPDPDPPDDPDDPDDDDDDDDDDDDDDDD

InterPro domains:
  IPR029063 S-adenosyl-L-methionine-dependent methyltransferase superfamily [G3DSA:3.40.50.150] (1-162)
  IPR029063 S-adenosyl-L-methionine-dependent methyltransferase superfamily [SSF53335] (8-144)